Protein AF-A0A0F9B9V4-F1 (afdb_monomer)

Organism: NCBI:txid412755

Foldseek 3Di:
DQLQQLVPDQLLVLQQPWDFDPAFDKDKDWFLKAWAAALVPRFIKIGIKIKIFGAPRIDGDPVSLSVSLHSLRSNHDDPQVSQASSQVSNCVNGVTLKMKMKTKIDTCCCCVDDVNDPPDIDIYMDIDHCRVDDDFDWWDDPDATFGFAPKDKDFQPDPDDDPVSRDDPPGIDIDPNDPDDPVLRVVVRVVVRVVCVVVVAFGIKTWDWDQDPVRDIDTDDMGNDFDLDCPTHHQVSCVSVVHHSVNSVVSSVVSVVVDPDDPDDD

InterPro domains:
  IPR001474 GTP cyclohydrolase I [NF006826] (2-138)
  IPR001474 GTP cyclohydrolase I [PTHR11109] (2-136)
  IPR001474 GTP cyclohydrolase I [TIGR00063] (2-136)
  IPR011095 D-alanine--D-alanine ligase, C-terminal [PF07478] (142-253)
  IPR011761 ATP-grasp fold [PS50975] (67-254)
  IPR018234 GTP cyclohydrolase I, conserved site [PS00859] (25-41)
  IPR018234 GTP cyclohydrolase I, conserved site [PS00860] (73-83)
  IPR020602 GTP cyclohydrolase I domain [PF01227] (2-138)
  IPR043133 GTP cyclohydrolase I, C-terminal/NADPH-dependent 7-cyano-7-deazaguanine reductase [G3DSA:3.30.1130.10] (17-139)

Structure (mmCIF, N/CA/C/O backbone):
data_AF-A0A0F9B9V4-F1
#
_entry.id   AF-A0A0F9B9V4-F1
#
loop_
_atom_site.group_PDB
_atom_site.id
_atom_site.type_symbol
_atom_site.label_atom_id
_atom_site.label_alt_id
_atom_site.label_comp_id
_atom_site.label_asym_id
_atom_site.label_entity_id
_atom_site.label_seq_id
_atom_site.pdbx_PDB_ins_code
_atom_site.Cartn_x
_atom_site.Cartn_y
_atom_site.Cartn_z
_atom_site.occupancy
_atom_site.B_iso_or_equiv
_atom_site.auth_seq_id
_atom_site.auth_comp_id
_atom_site.auth_asym_id
_atom_site.auth_atom_id
_atom_site.pdbx_PDB_model_num
ATOM 1 N N . GLY A 1 1 ? 30.272 0.591 7.762 1.00 65.25 1 GLY A N 1
ATOM 2 C CA . GLY A 1 1 ? 30.055 1.533 6.646 1.00 65.25 1 GLY A CA 1
ATOM 3 C C . GLY A 1 1 ? 28.615 2.001 6.654 1.00 65.25 1 GLY A C 1
ATOM 4 O O . GLY A 1 1 ? 27.755 1.234 7.067 1.00 65.25 1 GLY A O 1
ATOM 5 N N . GLU A 1 2 ? 28.359 3.238 6.232 1.00 86.50 2 GLU A N 1
ATOM 6 C CA . GLU A 1 2 ? 27.035 3.881 6.306 1.00 86.50 2 GLU A CA 1
ATOM 7 C C . GLU A 1 2 ? 25.945 3.151 5.497 1.00 86.50 2 GLU A C 1
ATOM 9 O O . GLU A 1 2 ? 24.832 2.977 5.987 1.00 86.50 2 GLU A O 1
ATOM 14 N N . LEU A 1 3 ? 26.288 2.652 4.303 1.00 87.69 3 LEU A N 1
ATOM 15 C CA . LEU A 1 3 ? 25.356 2.004 3.365 1.00 87.69 3 LEU A CA 1
ATOM 16 C C . LEU A 1 3 ? 24.721 0.711 3.903 1.00 87.69 3 LEU A C 1
ATOM 18 O O . LEU A 1 3 ? 23.601 0.374 3.534 1.00 87.69 3 LEU A O 1
ATOM 22 N N . PHE A 1 4 ? 25.424 0.002 4.791 1.00 94.88 4 PHE A N 1
ATOM 23 C CA . PHE A 1 4 ? 24.972 -1.260 5.387 1.00 94.88 4 PHE A CA 1
ATOM 24 C C . PHE A 1 4 ? 24.745 -1.158 6.898 1.00 94.88 4 PHE A C 1
ATOM 26 O O . PHE A 1 4 ? 24.746 -2.166 7.607 1.00 94.88 4 PHE A O 1
ATOM 33 N N . SER A 1 5 ? 24.546 0.060 7.419 1.00 94.12 5 SER A N 1
ATOM 34 C CA . SER A 1 5 ? 24.314 0.271 8.853 1.00 94.12 5 SER A CA 1
ATOM 35 C C . SER A 1 5 ? 23.031 -0.398 9.365 1.00 94.12 5 SER A C 1
ATOM 37 O O . SER A 1 5 ? 22.815 -0.460 10.571 1.00 94.12 5 SER A O 1
ATOM 39 N N . GLY A 1 6 ? 22.164 -0.860 8.462 1.00 94.31 6 GLY A N 1
ATOM 40 C CA . GLY A 1 6 ? 20.925 -1.560 8.768 1.00 94.31 6 GLY A CA 1
ATOM 41 C C . GLY A 1 6 ? 21.074 -3.049 9.085 1.00 94.31 6 GLY A C 1
ATOM 42 O O . GLY A 1 6 ? 20.148 -3.624 9.653 1.00 94.31 6 GLY A O 1
ATOM 43 N N . LEU A 1 7 ? 22.205 -3.686 8.742 1.00 94.06 7 LEU A N 1
ATOM 44 C CA . LEU A 1 7 ? 22.394 -5.141 8.893 1.00 94.06 7 LEU A CA 1
ATOM 45 C C . LEU A 1 7 ? 22.299 -5.626 10.347 1.00 94.06 7 LEU A C 1
ATOM 47 O O . LEU A 1 7 ? 21.828 -6.729 10.588 1.00 94.06 7 LEU A O 1
ATOM 51 N N . GLN A 1 8 ? 22.743 -4.803 11.297 1.00 92.38 8 GLN A N 1
ATOM 52 C CA . GLN A 1 8 ? 22.837 -5.142 12.725 1.00 92.38 8 GLN A CA 1
ATOM 53 C C . GLN A 1 8 ? 21.798 -4.399 13.575 1.00 92.38 8 GLN A C 1
ATOM 55 O O . GLN A 1 8 ? 21.977 -4.229 14.775 1.00 92.38 8 GLN A O 1
ATOM 60 N N . ARG A 1 9 ? 20.746 -3.867 12.946 1.00 95.25 9 ARG A N 1
ATOM 61 C CA . ARG A 1 9 ? 19.720 -3.071 13.625 1.00 95.25 9 ARG A CA 1
ATOM 62 C C . ARG A 1 9 ? 18.354 -3.677 13.384 1.00 95.25 9 ARG A C 1
ATOM 64 O O . ARG A 1 9 ? 17.999 -3.942 12.235 1.00 95.25 9 ARG A O 1
ATOM 71 N N . ASP A 1 10 ? 17.587 -3.846 14.451 1.00 95.50 10 ASP A N 1
ATOM 72 C CA . ASP A 1 10 ? 16.206 -4.297 14.369 1.00 95.50 10 ASP A CA 1
ATOM 73 C C . ASP A 1 10 ? 15.270 -3.078 14.220 1.00 95.50 10 ASP A C 1
ATOM 75 O O . ASP A 1 10 ? 15.273 -2.193 15.081 1.00 95.50 10 ASP A O 1
ATOM 79 N N . PRO A 1 11 ? 14.472 -2.968 13.138 1.00 95.62 11 PRO A N 1
ATOM 80 C CA . PRO A 1 11 ? 13.500 -1.881 13.000 1.00 95.62 11 PRO A CA 1
ATOM 81 C C . PRO A 1 11 ? 12.443 -1.875 14.119 1.00 95.62 11 PRO A C 1
ATOM 83 O O . PRO A 1 11 ? 11.878 -0.823 14.416 1.00 95.62 11 PRO A O 1
ATOM 86 N N . ARG A 1 12 ? 12.187 -3.010 14.777 1.00 94.62 12 ARG A N 1
ATOM 87 C CA . ARG A 1 12 ? 11.177 -3.123 15.840 1.00 94.62 12 ARG A CA 1
ATOM 88 C C . ARG A 1 12 ? 11.570 -2.358 17.101 1.00 94.62 12 ARG A C 1
ATOM 90 O O . ARG A 1 12 ? 10.714 -1.783 17.769 1.00 94.62 12 ARG A O 1
ATOM 97 N N . GLU A 1 13 ? 12.868 -2.240 17.380 1.00 93.31 13 GLU A N 1
ATOM 98 C CA . GLU A 1 13 ? 13.381 -1.464 18.518 1.00 93.31 13 GLU A CA 1
ATOM 99 C C . GLU A 1 13 ? 13.043 0.026 18.415 1.00 93.31 13 GLU A C 1
ATOM 101 O O . GLU A 1 13 ? 12.772 0.677 19.421 1.00 93.31 13 GLU A O 1
ATOM 106 N N . VAL A 1 14 ? 13.036 0.593 17.203 1.00 93.25 14 VAL A N 1
ATOM 107 C CA . VAL A 1 14 ? 12.675 2.009 17.029 1.00 93.25 14 VAL A CA 1
ATOM 108 C C . VAL A 1 14 ? 11.164 2.220 17.033 1.00 93.25 14 VAL A C 1
ATOM 110 O O . VAL A 1 14 ? 10.714 3.306 17.401 1.00 93.25 14 VAL A O 1
ATOM 113 N N . LEU A 1 15 ? 10.393 1.199 16.648 1.00 91.62 15 LEU A N 1
ATOM 114 C CA . LEU A 1 15 ? 8.930 1.223 16.609 1.00 91.62 15 LEU A CA 1
ATOM 115 C C . LEU A 1 15 ? 8.296 0.978 17.988 1.00 91.62 15 LEU A C 1
ATOM 117 O O . LEU A 1 15 ? 7.189 1.447 18.239 1.00 91.62 15 LEU A O 1
ATOM 121 N N . SER A 1 16 ? 9.000 0.312 18.906 1.00 84.00 16 SER A N 1
ATOM 122 C CA . SER A 1 16 ? 8.500 -0.013 20.249 1.00 84.00 16 SER A CA 1
ATOM 123 C C . SER A 1 16 ? 8.307 1.208 21.163 1.00 84.00 16 SER A C 1
ATOM 125 O O . SER A 1 16 ? 7.558 1.142 22.136 1.00 84.00 16 SER A O 1
ATOM 127 N N . THR A 1 17 ? 8.895 2.364 20.852 1.00 80.38 17 THR A N 1
ATOM 128 C CA . THR A 1 17 ? 8.752 3.591 21.661 1.00 80.38 17 THR A CA 1
ATOM 129 C C . THR A 1 17 ? 7.473 4.386 21.339 1.00 80.38 17 THR A C 1
ATOM 131 O O . THR A 1 17 ? 7.528 5.611 21.232 1.00 80.38 17 THR A O 1
ATOM 134 N N . GLY A 1 18 ? 6.357 3.704 21.070 1.00 68.69 18 GLY A N 1
ATOM 135 C CA . GLY A 1 18 ? 5.050 4.324 20.816 1.00 68.69 18 GLY A CA 1
ATOM 136 C C . GLY A 1 18 ? 4.360 4.821 22.092 1.00 68.69 18 GLY A C 1
ATOM 137 O O . GLY A 1 18 ? 4.744 4.434 23.195 1.00 68.69 18 GLY A O 1
ATOM 138 N N . PHE A 1 19 ? 3.326 5.646 21.935 1.00 75.94 19 PHE A N 1
ATOM 139 C CA . PHE A 1 19 ? 2.495 6.148 23.034 1.00 75.94 19 PHE A CA 1
ATOM 140 C C . PHE A 1 19 ? 1.086 5.557 22.919 1.00 75.94 19 PHE A C 1
ATOM 142 O O . PHE A 1 19 ? 0.600 5.312 21.811 1.00 75.94 19 PHE A O 1
ATOM 149 N N . GLN A 1 20 ? 0.453 5.288 24.063 1.00 70.31 20 GLN A N 1
ATOM 150 C CA . GLN A 1 20 ? -0.962 4.924 24.096 1.00 70.31 20 GLN A CA 1
ATOM 151 C C . GLN A 1 20 ? -1.787 6.178 23.856 1.00 70.31 20 GLN A C 1
ATOM 153 O O . GLN A 1 20 ? -1.630 7.167 24.566 1.00 70.31 20 GLN A O 1
ATOM 158 N N . GLU A 1 21 ? -2.642 6.127 22.848 1.00 67.00 21 GLU A N 1
ATOM 159 C CA . GLU A 1 21 ? -3.531 7.220 22.491 1.00 67.00 21 GLU A CA 1
ATOM 160 C C . GLU A 1 21 ? -4.806 6.610 21.914 1.00 67.00 21 GLU A C 1
ATOM 162 O O . GLU A 1 21 ? -4.756 5.610 21.197 1.00 67.00 21 GLU A O 1
ATOM 167 N N . SER A 1 22 ? -5.954 7.208 22.224 1.00 63.28 22 SER A N 1
ATOM 168 C CA . SER A 1 22 ? -7.279 6.681 21.856 1.00 63.28 22 SER A CA 1
ATOM 169 C C . SER A 1 22 ? -7.647 6.898 20.379 1.00 63.28 22 SER A C 1
ATOM 171 O O . SER A 1 22 ? -8.819 6.893 20.007 1.00 63.28 22 SER A O 1
ATOM 173 N N . HIS A 1 23 ? -6.650 7.091 19.516 1.00 65.75 23 HIS A N 1
ATOM 174 C CA . HIS A 1 23 ? -6.858 7.268 18.087 1.00 65.75 23 HIS A CA 1
ATOM 175 C C . HIS A 1 23 ? -7.111 5.916 17.424 1.00 65.75 23 HIS A C 1
ATOM 177 O O . HIS A 1 23 ? -6.358 4.968 17.638 1.00 65.75 23 HIS A O 1
ATOM 183 N N . ARG A 1 24 ? -8.162 5.850 16.606 1.00 63.34 24 ARG A N 1
ATOM 184 C CA . ARG A 1 24 ? -8.579 4.655 15.855 1.00 63.34 24 ARG A CA 1
ATOM 185 C C . ARG A 1 24 ? -8.726 4.921 14.354 1.00 63.34 24 ARG A C 1
ATOM 187 O O . ARG A 1 24 ? -9.249 4.087 13.625 1.00 63.34 24 ARG A O 1
ATOM 194 N N . GLU A 1 25 ? -8.297 6.092 13.888 1.00 62.28 25 GLU A N 1
ATOM 195 C CA . GLU A 1 25 ? -8.318 6.444 12.466 1.00 62.28 25 GLU A CA 1
ATOM 196 C C . GLU A 1 25 ? -6.968 6.151 11.805 1.00 62.28 25 GLU A C 1
ATOM 198 O O .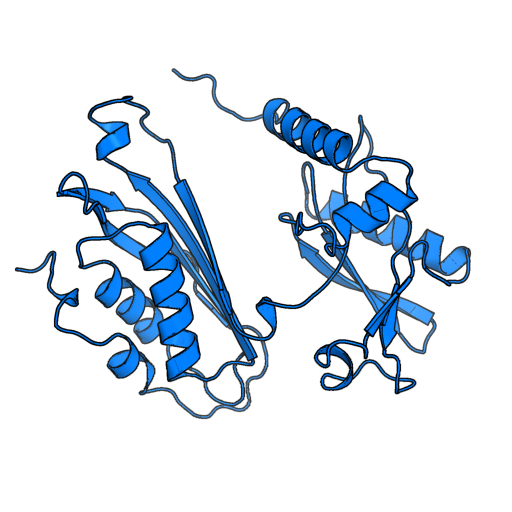 GLU A 1 25 ? -5.940 5.981 12.464 1.00 62.28 25 GLU A O 1
ATOM 203 N N . MET A 1 26 ? -6.972 6.075 10.474 1.00 71.31 26 MET A N 1
ATOM 204 C CA . MET A 1 26 ? -5.779 5.759 9.698 1.00 71.31 26 MET A CA 1
ATOM 205 C C . MET A 1 26 ? -4.709 6.851 9.824 1.00 71.31 26 MET A C 1
ATOM 207 O O . MET A 1 26 ? -4.953 8.025 9.554 1.00 71.31 26 MET A O 1
ATOM 211 N N . VAL A 1 27 ? -3.479 6.434 10.118 1.00 77.56 27 VAL A N 1
ATOM 212 C CA . VAL A 1 27 ? -2.293 7.293 10.121 1.00 77.56 27 VAL A CA 1
ATOM 213 C C . VAL A 1 27 ? -1.494 7.044 8.848 1.00 77.56 27 VAL A C 1
ATOM 215 O O . VAL A 1 27 ? -1.089 5.912 8.582 1.00 77.56 27 VAL A O 1
ATOM 218 N N . ILE A 1 28 ? -1.231 8.103 8.075 1.00 80.25 28 ILE A N 1
ATOM 219 C CA . ILE A 1 28 ? -0.495 8.025 6.805 1.00 80.25 28 ILE A CA 1
ATOM 220 C C . ILE A 1 28 ? 0.765 8.886 6.855 1.00 80.25 28 ILE A C 1
ATOM 222 O O . ILE A 1 28 ? 0.714 10.098 7.067 1.00 80.25 28 ILE A O 1
ATOM 226 N N . LEU A 1 29 ? 1.900 8.261 6.558 1.00 88.12 29 LEU A N 1
ATOM 227 C CA . LEU A 1 29 ? 3.152 8.920 6.219 1.00 88.12 29 LEU A CA 1
ATOM 228 C C . LEU A 1 29 ? 3.459 8.691 4.745 1.00 88.12 29 LEU A C 1
ATOM 230 O O . LEU A 1 29 ? 3.674 7.562 4.312 1.00 88.12 29 LEU A O 1
ATOM 234 N N . LYS A 1 30 ? 3.528 9.773 3.975 1.00 83.25 30 LYS A N 1
ATOM 235 C CA . LYS A 1 30 ? 3.840 9.733 2.545 1.00 83.25 30 LYS A CA 1
ATOM 236 C C . LYS A 1 30 ? 5.176 10.398 2.247 1.00 83.25 30 LYS A C 1
ATOM 238 O O . LYS A 1 30 ? 5.618 11.261 3.002 1.00 83.25 30 LYS A O 1
ATOM 243 N N . ASN A 1 31 ? 5.748 10.037 1.103 1.00 88.81 31 ASN A N 1
ATOM 244 C CA . ASN A 1 31 ? 6.931 10.665 0.527 1.00 88.81 31 ASN A CA 1
ATOM 245 C C . ASN A 1 31 ? 8.171 10.521 1.423 1.00 88.81 31 ASN A C 1
ATOM 247 O O . ASN A 1 31 ? 8.946 11.465 1.548 1.00 88.81 31 ASN A O 1
ATOM 251 N N . ILE A 1 32 ? 8.348 9.361 2.068 1.00 96.88 32 ILE A N 1
ATOM 252 C CA . ILE A 1 32 ? 9.554 9.046 2.843 1.00 96.88 32 ILE A CA 1
ATOM 253 C C . ILE A 1 32 ? 10.663 8.709 1.839 1.00 96.88 32 ILE A C 1
ATOM 255 O O . ILE A 1 32 ? 10.586 7.648 1.216 1.00 96.88 32 ILE A O 1
ATOM 259 N N . PRO A 1 33 ? 11.687 9.556 1.644 1.00 97.75 33 PRO A N 1
ATOM 260 C CA . PRO A 1 33 ? 12.765 9.234 0.720 1.00 97.75 33 PRO A CA 1
ATOM 261 C C . PRO A 1 33 ? 13.571 8.058 1.267 1.00 97.75 33 PRO A C 1
ATOM 263 O O . PRO A 1 33 ? 13.860 8.018 2.463 1.00 97.75 33 PRO A O 1
ATOM 266 N N . PHE A 1 34 ? 13.965 7.123 0.407 1.00 97.88 34 PHE A N 1
ATOM 267 C CA . PHE A 1 34 ? 14.832 6.016 0.799 1.00 97.88 34 PHE A CA 1
ATOM 268 C C . PHE A 1 34 ? 15.889 5.723 -0.268 1.00 97.88 34 PHE A C 1
ATOM 270 O O . PHE A 1 34 ? 15.703 5.984 -1.459 1.00 97.88 34 PHE A O 1
ATOM 277 N N . TYR A 1 35 ? 16.993 5.129 0.181 1.00 98.00 35 TYR A N 1
ATOM 278 C CA . TYR A 1 35 ? 18.110 4.707 -0.656 1.00 98.00 35 TYR A CA 1
ATOM 279 C C . TYR A 1 35 ? 18.533 3.303 -0.237 1.00 98.00 35 TYR A C 1
ATOM 281 O O . TYR A 1 35 ? 18.689 3.030 0.955 1.00 98.00 35 TYR A O 1
ATOM 289 N N . SER A 1 36 ? 18.719 2.414 -1.206 1.00 98.00 36 SER A N 1
ATOM 290 C CA . SER A 1 36 ? 19.114 1.029 -0.967 1.00 98.00 36 SER A CA 1
ATOM 291 C C . SER A 1 36 ? 20.040 0.518 -2.072 1.00 98.00 36 SER A C 1
ATOM 293 O O . SER A 1 36 ? 20.331 1.225 -3.037 1.00 98.00 36 SER A O 1
ATOM 295 N N . LEU A 1 37 ? 20.548 -0.703 -1.915 1.00 97.38 37 LEU A N 1
ATOM 296 C CA . LEU A 1 37 ? 21.444 -1.354 -2.866 1.00 97.38 37 LEU A CA 1
ATOM 297 C C . LEU A 1 37 ? 20.818 -2.657 -3.347 1.00 97.38 37 LEU A C 1
ATOM 299 O O . LEU A 1 37 ? 20.477 -3.523 -2.542 1.00 97.38 37 LEU A O 1
ATOM 303 N N . CYS A 1 38 ? 20.701 -2.807 -4.664 1.00 92.50 38 CYS A N 1
ATOM 304 C CA . CYS A 1 38 ? 20.206 -4.030 -5.278 1.00 92.50 38 CYS A CA 1
ATOM 305 C C . CYS A 1 38 ? 21.188 -5.169 -4.992 1.00 92.50 38 CYS A C 1
ATOM 307 O O . CYS A 1 38 ? 22.357 -5.078 -5.366 1.00 92.50 38 CYS A O 1
ATOM 309 N N . GLU A 1 39 ? 20.727 -6.253 -4.371 1.00 92.75 39 GLU A N 1
ATOM 310 C CA . GLU A 1 39 ? 21.605 -7.368 -3.989 1.00 92.75 39 GLU A CA 1
ATOM 311 C C . GLU A 1 39 ? 22.230 -8.109 -5.182 1.00 92.75 39 GLU A C 1
ATOM 313 O O . GLU A 1 39 ? 23.315 -8.667 -5.057 1.00 92.75 39 GLU A O 1
ATOM 318 N N . HIS A 1 40 ? 21.602 -8.059 -6.360 1.00 89.31 40 HIS A N 1
ATOM 319 C CA . HIS A 1 40 ? 22.102 -8.732 -7.565 1.00 89.31 40 HIS A CA 1
ATOM 320 C C . HIS A 1 40 ? 23.311 -8.040 -8.201 1.00 89.31 40 HIS A C 1
ATOM 322 O O . HIS A 1 40 ? 24.185 -8.691 -8.767 1.00 89.31 40 HIS A O 1
ATOM 328 N N . HIS A 1 41 ? 23.341 -6.708 -8.156 1.00 89.56 41 HIS A N 1
ATOM 329 C CA . HIS A 1 41 ? 24.309 -5.910 -8.916 1.00 89.56 41 HIS A CA 1
ATOM 330 C C . HIS A 1 41 ? 25.112 -4.951 -8.041 1.00 89.56 41 HIS A C 1
ATOM 332 O O . HIS A 1 41 ? 26.008 -4.283 -8.553 1.00 89.56 41 HIS A O 1
ATOM 338 N N . PHE A 1 42 ? 24.760 -4.839 -6.757 1.00 94.31 42 PHE A N 1
ATOM 339 C CA . PHE A 1 42 ? 25.293 -3.854 -5.816 1.00 94.31 42 PHE A CA 1
ATOM 340 C C . PHE A 1 42 ? 25.250 -2.418 -6.355 1.00 94.31 42 PHE A C 1
ATOM 342 O O . PHE A 1 42 ? 26.093 -1.585 -6.029 1.00 94.31 42 PHE A O 1
ATOM 349 N N . LEU A 1 43 ? 24.238 -2.129 -7.176 1.00 95.50 43 LEU A N 1
ATOM 350 C CA . LEU A 1 43 ? 23.946 -0.791 -7.671 1.00 95.50 43 LEU A CA 1
ATOM 351 C C . LEU A 1 43 ? 22.772 -0.186 -6.896 1.00 95.50 43 LEU A C 1
ATOM 353 O O . LEU A 1 43 ? 21.857 -0.926 -6.516 1.00 95.50 43 LEU A O 1
ATOM 357 N N . PRO A 1 44 ? 22.778 1.137 -6.668 1.00 97.38 44 PRO A N 1
ATOM 358 C CA . PRO A 1 44 ? 21.697 1.801 -5.961 1.00 97.38 44 PRO A CA 1
ATOM 359 C C . PRO A 1 44 ? 20.330 1.638 -6.628 1.00 97.38 44 PRO A C 1
ATOM 361 O O . PRO A 1 44 ? 20.205 1.673 -7.854 1.00 97.38 44 PRO A O 1
ATOM 364 N N . PHE A 1 45 ? 19.303 1.532 -5.794 1.00 97.12 45 PHE A N 1
ATOM 365 C CA . PHE A 1 45 ? 17.935 1.885 -6.151 1.00 97.12 45 PHE A CA 1
ATOM 366 C C . PHE A 1 45 ? 17.372 2.801 -5.066 1.00 97.12 45 PHE A C 1
ATOM 368 O O . PHE A 1 45 ? 17.734 2.695 -3.891 1.00 97.12 45 PHE A O 1
ATOM 375 N N . HIS A 1 46 ? 16.551 3.757 -5.471 1.00 98.19 46 HIS A N 1
ATOM 376 C CA . HIS A 1 46 ? 16.143 4.865 -4.613 1.00 98.19 46 HIS A CA 1
ATOM 377 C C . HIS A 1 46 ? 14.810 5.439 -5.069 1.00 98.19 46 HIS A C 1
ATOM 379 O O . HIS A 1 46 ? 14.460 5.351 -6.247 1.00 98.19 46 HIS A O 1
ATOM 385 N N . GLY A 1 47 ? 14.074 6.019 -4.129 1.00 97.19 47 GLY A N 1
ATOM 386 C CA . GLY A 1 47 ? 12.763 6.583 -4.404 1.00 97.19 47 GLY A CA 1
ATOM 387 C C . GLY A 1 47 ? 12.015 6.929 -3.128 1.00 97.19 47 GLY A C 1
ATOM 388 O O . GLY A 1 47 ? 12.609 7.459 -2.187 1.00 97.19 47 GLY A O 1
ATOM 389 N N . GLN A 1 48 ? 10.713 6.656 -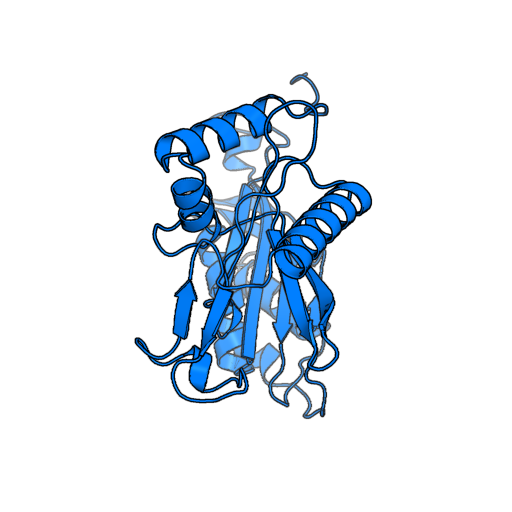3.102 1.00 97.19 48 GLN A N 1
ATOM 390 C CA . GLN A 1 48 ? 9.829 7.038 -2.005 1.00 97.19 48 GLN A CA 1
ATOM 391 C C . GLN A 1 48 ? 9.072 5.839 -1.440 1.00 97.19 48 GLN A C 1
ATOM 393 O O . GLN A 1 48 ? 8.632 4.952 -2.169 1.00 97.19 48 GLN A O 1
ATOM 398 N N . ALA A 1 49 ? 8.912 5.831 -0.120 1.00 94.56 49 ALA A N 1
ATOM 399 C CA . ALA A 1 49 ? 8.026 4.936 0.598 1.00 94.56 49 ALA A CA 1
ATOM 400 C C . ALA A 1 49 ? 6.829 5.713 1.161 1.00 94.56 49 ALA A C 1
ATOM 402 O O . ALA A 1 49 ? 6.942 6.854 1.622 1.00 94.56 49 ALA A O 1
ATOM 403 N N . HIS A 1 50 ? 5.681 5.052 1.161 1.00 88.81 50 HIS A N 1
ATOM 404 C CA . HIS A 1 50 ? 4.434 5.511 1.747 1.00 88.81 50 HIS A CA 1
ATOM 405 C C . HIS A 1 50 ? 3.946 4.418 2.689 1.00 88.81 50 HIS A C 1
ATOM 407 O O . HIS A 1 50 ? 3.893 3.248 2.315 1.00 88.81 50 HIS A O 1
ATOM 413 N N . VAL A 1 51 ? 3.621 4.794 3.918 1.00 88.69 51 VAL A N 1
ATOM 414 C CA . VAL A 1 51 ? 3.225 3.878 4.982 1.00 88.69 51 VAL A CA 1
ATOM 415 C C . VAL A 1 51 ? 1.912 4.369 5.570 1.00 88.69 51 VAL A C 1
ATOM 417 O O . VAL A 1 51 ? 1.836 5.494 6.059 1.00 88.69 51 VAL A O 1
ATOM 420 N N . GLY A 1 52 ? 0.893 3.519 5.539 1.00 83.50 52 GLY A N 1
ATOM 421 C CA . GLY A 1 52 ? -0.379 3.709 6.226 1.00 83.50 52 GLY A CA 1
ATOM 422 C C . GLY A 1 52 ? -0.603 2.601 7.248 1.00 83.50 52 GLY A C 1
ATOM 423 O O . GLY A 1 52 ? -0.268 1.447 6.983 1.00 83.50 52 GLY A O 1
ATOM 424 N N . TYR A 1 53 ? -1.162 2.923 8.411 1.00 81.38 53 TYR A N 1
ATOM 425 C CA . TYR A 1 53 ? -1.627 1.913 9.363 1.00 81.38 53 TYR A CA 1
ATOM 426 C C . TYR A 1 53 ? -2.847 2.404 10.142 1.00 81.38 53 TYR A C 1
ATOM 428 O O . TYR A 1 53 ? -3.037 3.609 10.304 1.00 81.38 53 TYR A O 1
ATOM 436 N N . VAL A 1 54 ? -3.671 1.468 10.611 1.00 79.06 54 VAL A N 1
ATOM 437 C CA . VAL A 1 54 ? -4.818 1.750 11.487 1.00 79.06 54 VAL A CA 1
ATOM 438 C C . VAL A 1 54 ? -4.461 1.271 12.899 1.00 79.06 54 VAL A C 1
ATOM 440 O O . VAL A 1 54 ? -4.260 0.072 13.084 1.00 79.06 54 VAL A O 1
ATOM 443 N N . PRO A 1 55 ? -4.282 2.177 13.871 1.00 77.69 55 PRO A N 1
ATOM 444 C CA . PRO A 1 55 ? -3.861 1.833 15.224 1.00 77.69 55 PRO A C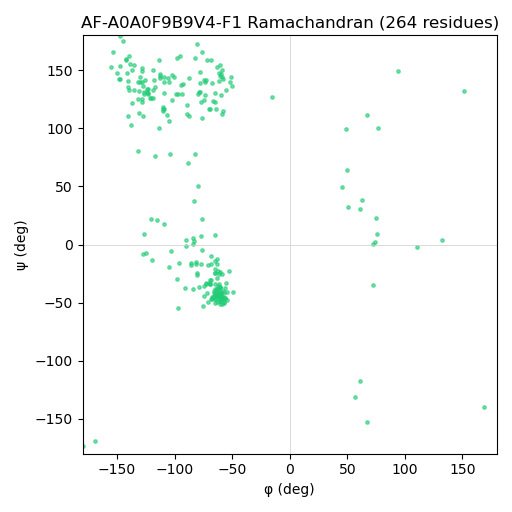A 1
ATOM 445 C C . PRO A 1 55 ? -4.983 1.163 16.029 1.00 77.69 55 PRO A C 1
ATOM 447 O O . PRO A 1 55 ? -6.114 1.639 16.026 1.00 77.69 55 PRO A O 1
ATOM 450 N N . ASP A 1 56 ? -4.631 0.139 16.810 1.00 78.50 56 ASP A N 1
ATOM 451 C CA . ASP A 1 56 ? -5.474 -0.409 17.881 1.00 78.50 56 ASP A CA 1
ATOM 452 C C . ASP A 1 56 ? -4.940 0.068 19.242 1.00 78.50 56 ASP A C 1
ATOM 454 O O . ASP A 1 56 ? -4.157 -0.594 19.923 1.00 78.50 56 ASP A O 1
ATOM 458 N N . GLY A 1 57 ? -5.235 1.326 19.584 1.00 73.25 57 GLY A N 1
ATOM 459 C CA . GLY A 1 57 ? -4.849 1.926 20.870 1.00 73.25 57 GLY A CA 1
ATOM 460 C C . GLY A 1 57 ? -3.355 2.248 21.046 1.00 73.25 57 GLY A C 1
ATOM 461 O O . GLY A 1 57 ? -2.962 2.775 22.092 1.00 73.25 57 GLY A O 1
ATOM 462 N N . ARG A 1 58 ? -2.508 1.981 20.039 1.00 81.50 58 ARG A N 1
ATOM 463 C CA . ARG A 1 58 ? -1.080 2.339 20.040 1.00 81.50 58 ARG A CA 1
ATOM 464 C C . ARG A 1 58 ? -0.673 3.094 18.780 1.00 81.50 58 ARG A C 1
ATOM 466 O O . ARG A 1 58 ? -0.796 2.588 17.668 1.00 81.50 58 ARG A O 1
ATOM 473 N N . ILE A 1 59 ? -0.080 4.271 18.974 1.00 85.62 59 ILE A N 1
ATOM 474 C CA . ILE A 1 59 ? 0.471 5.106 17.902 1.00 85.62 59 ILE A CA 1
ATOM 475 C C . ILE A 1 59 ? 1.988 5.165 18.038 1.00 85.62 59 ILE A C 1
ATOM 477 O O . ILE A 1 59 ? 2.546 5.193 19.139 1.00 85.62 59 ILE A O 1
ATOM 481 N N . VAL A 1 60 ? 2.677 5.242 16.904 1.00 90.00 60 VAL A N 1
ATOM 482 C CA . VAL A 1 60 ? 4.104 5.547 16.855 1.00 90.00 60 VAL A CA 1
ATOM 483 C C . VAL A 1 60 ? 4.348 6.908 16.202 1.00 90.00 60 VAL A C 1
ATOM 485 O O . VAL A 1 60 ? 3.680 7.292 15.242 1.00 90.00 60 VAL A O 1
ATOM 488 N N . GLY A 1 61 ? 5.339 7.647 16.707 1.00 89.38 61 GLY A N 1
ATOM 489 C CA . GLY A 1 61 ? 5.741 8.917 16.111 1.00 89.38 61 GLY A CA 1
ATOM 490 C C . GLY A 1 61 ? 6.243 8.750 14.671 1.00 89.38 61 GLY A C 1
ATOM 491 O O . GLY A 1 61 ? 6.999 7.825 14.367 1.00 89.38 61 GLY A O 1
ATOM 492 N N . ALA A 1 62 ? 5.892 9.701 13.801 1.00 89.50 62 ALA A N 1
ATOM 493 C CA . ALA A 1 62 ? 6.250 9.707 12.380 1.00 89.50 62 ALA A CA 1
ATOM 494 C C . ALA A 1 62 ? 7.753 9.452 12.122 1.00 89.50 62 ALA A C 1
ATOM 496 O O . ALA A 1 62 ? 8.146 8.666 11.258 1.00 89.50 62 ALA A O 1
ATOM 497 N N . SER A 1 63 ? 8.618 10.046 12.948 1.00 93.56 63 SER A N 1
ATOM 498 C CA . SER A 1 63 ? 10.076 9.905 12.839 1.00 93.56 63 SER A CA 1
ATOM 499 C C . SER A 1 63 ? 10.612 8.504 13.171 1.00 93.56 63 SER A C 1
ATOM 501 O O . SER A 1 63 ? 11.805 8.247 12.987 1.00 93.56 63 SER A O 1
ATOM 503 N N . LYS A 1 64 ? 9.791 7.599 13.711 1.00 95.56 64 LYS A N 1
ATOM 504 C CA . LYS A 1 64 ? 10.165 6.203 13.980 1.00 95.56 64 LYS A CA 1
ATOM 505 C C . LYS A 1 64 ? 9.846 5.298 12.798 1.00 95.56 64 LYS A C 1
ATOM 507 O O . LYS A 1 64 ? 10.677 4.462 12.467 1.00 95.56 64 LYS A O 1
ATOM 512 N N . ILE A 1 65 ? 8.728 5.536 12.113 1.00 95.44 65 ILE A N 1
ATOM 513 C CA . ILE A 1 65 ? 8.376 4.843 10.865 1.00 95.44 65 ILE A CA 1
ATOM 514 C C . ILE A 1 65 ? 9.438 5.115 9.800 1.00 95.44 65 ILE A C 1
ATOM 516 O O . ILE A 1 65 ? 10.016 4.174 9.266 1.00 95.44 65 ILE A O 1
ATOM 520 N N . ALA A 1 66 ? 9.781 6.388 9.564 1.00 96.81 66 ALA A N 1
ATOM 521 C CA . ALA A 1 66 ? 10.839 6.749 8.614 1.00 96.81 66 ALA A CA 1
ATOM 522 C C . ALA A 1 66 ? 12.178 6.062 8.949 1.00 96.81 66 ALA A C 1
ATOM 524 O O . ALA A 1 66 ? 12.887 5.571 8.078 1.00 96.81 66 ALA A O 1
ATOM 525 N N . ARG A 1 67 ? 12.488 5.934 10.241 1.00 96.94 67 ARG A N 1
ATOM 526 C CA . ARG A 1 67 ? 13.717 5.289 10.716 1.00 96.94 67 ARG A CA 1
ATOM 527 C C . ARG A 1 67 ? 13.703 3.774 10.549 1.00 96.94 67 ARG A C 1
ATOM 529 O O . ARG A 1 67 ? 14.757 3.194 10.314 1.00 96.94 67 ARG A O 1
ATOM 536 N N . ALA A 1 68 ? 12.540 3.137 10.673 1.00 97.50 68 ALA A N 1
ATOM 537 C CA . ALA A 1 68 ? 12.374 1.720 10.369 1.00 97.50 68 ALA A CA 1
ATOM 538 C C . ALA A 1 68 ? 12.594 1.449 8.871 1.00 97.50 68 ALA A C 1
ATOM 540 O O . ALA A 1 68 ? 13.306 0.504 8.530 1.00 97.50 68 ALA A O 1
ATOM 541 N N . VAL A 1 69 ? 12.074 2.323 7.995 1.00 98.12 69 VAL A N 1
ATOM 542 C CA . VAL A 1 69 ? 12.351 2.287 6.547 1.00 98.12 69 VAL A CA 1
ATOM 543 C C . VAL A 1 69 ? 13.856 2.390 6.288 1.00 98.12 69 VAL A C 1
ATOM 545 O O . VAL A 1 69 ? 14.409 1.517 5.625 1.00 98.12 69 VAL A O 1
ATOM 548 N N . ASP A 1 70 ? 14.547 3.370 6.880 1.00 97.62 70 ASP A N 1
ATOM 549 C CA . ASP A 1 70 ? 16.001 3.534 6.723 1.00 97.62 70 ASP A CA 1
ATOM 550 C C . ASP A 1 70 ? 16.807 2.322 7.214 1.00 97.62 70 ASP A C 1
ATOM 552 O O . ASP A 1 70 ? 17.768 1.902 6.566 1.00 97.62 70 ASP A O 1
ATOM 556 N N . ILE A 1 71 ? 16.438 1.743 8.363 1.00 97.94 71 ILE A N 1
ATOM 557 C CA . ILE A 1 71 ? 17.111 0.554 8.909 1.00 97.94 71 ILE A CA 1
ATOM 558 C C . ILE A 1 71 ? 17.027 -0.614 7.923 1.00 97.94 71 ILE A C 1
ATOM 560 O O . ILE A 1 71 ? 18.010 -1.330 7.735 1.00 97.94 71 ILE A O 1
ATOM 564 N N . LEU A 1 72 ? 15.876 -0.812 7.285 1.00 98.31 72 LEU A N 1
ATOM 565 C CA . LEU A 1 72 ? 15.684 -1.903 6.335 1.00 98.31 72 LEU A CA 1
ATOM 566 C C . LEU A 1 72 ? 16.290 -1.595 4.959 1.00 98.31 72 LEU A C 1
ATOM 568 O O . LEU A 1 72 ? 16.859 -2.494 4.338 1.00 98.31 72 LEU A O 1
ATOM 572 N N . ALA A 1 73 ? 16.224 -0.343 4.501 1.00 98.00 73 ALA A N 1
ATOM 573 C CA . ALA A 1 73 ? 16.765 0.088 3.213 1.00 98.00 73 ALA A CA 1
ATOM 574 C C . ALA A 1 73 ? 18.304 0.063 3.181 1.00 98.00 73 ALA A C 1
ATOM 576 O O . ALA A 1 73 ? 18.894 -0.243 2.145 1.00 98.00 73 ALA A O 1
ATOM 577 N N . ARG A 1 74 ? 18.973 0.288 4.320 1.00 97.62 74 ARG A N 1
ATOM 578 C CA . ARG A 1 74 ? 20.444 0.228 4.461 1.00 97.62 74 ARG A CA 1
ATOM 579 C C . ARG A 1 74 ? 20.975 -1.205 4.599 1.00 97.62 74 ARG A C 1
ATOM 581 O O . ARG A 1 74 ? 21.721 -1.529 5.531 1.00 97.62 74 ARG A O 1
ATOM 588 N N . ARG A 1 75 ? 20.549 -2.073 3.682 1.00 97.00 75 ARG A N 1
ATOM 589 C CA . ARG A 1 75 ? 20.934 -3.482 3.511 1.00 97.00 75 ARG A CA 1
ATOM 590 C C . ARG A 1 75 ? 21.013 -3.779 2.001 1.00 97.00 75 ARG A C 1
ATOM 592 O O . ARG A 1 75 ? 20.405 -3.043 1.224 1.00 97.00 75 ARG A O 1
ATOM 599 N N . PRO A 1 76 ? 21.715 -4.835 1.558 1.00 96.75 76 PRO A N 1
ATOM 600 C CA . PRO A 1 76 ? 21.461 -5.416 0.240 1.00 96.75 76 PRO A CA 1
ATOM 601 C C . PRO A 1 76 ? 20.007 -5.901 0.178 1.00 96.75 76 PRO A C 1
ATOM 603 O O . PRO A 1 76 ? 19.555 -6.580 1.103 1.00 96.75 76 PRO A O 1
ATOM 606 N N . GLN A 1 77 ? 19.267 -5.501 -0.853 1.00 97.44 77 GLN A N 1
ATOM 607 C CA . GLN A 1 77 ? 17.823 -5.716 -0.920 1.00 97.44 77 GLN A CA 1
ATOM 608 C C . GLN A 1 77 ? 17.320 -6.053 -2.325 1.00 97.44 77 GLN A C 1
ATOM 610 O O . GLN A 1 77 ? 17.922 -5.694 -3.342 1.00 97.44 77 GLN A O 1
ATOM 615 N N . MET A 1 78 ? 16.138 -6.672 -2.340 1.00 96.50 78 MET A N 1
ATOM 616 C CA . MET A 1 78 ? 15.158 -6.570 -3.425 1.00 96.50 78 MET A CA 1
ATOM 617 C C . MET A 1 78 ? 14.010 -5.671 -2.955 1.00 96.50 78 MET A C 1
ATOM 619 O O . MET A 1 78 ? 13.637 -5.724 -1.778 1.00 96.50 78 MET A O 1
ATOM 623 N N . GLN A 1 79 ? 13.439 -4.852 -3.839 1.00 93.62 79 GLN A N 1
ATOM 624 C CA . GLN A 1 79 ? 12.424 -3.868 -3.444 1.00 93.62 79 GLN A CA 1
ATOM 625 C C . GLN A 1 79 ? 11.157 -4.540 -2.889 1.00 93.62 79 GLN A C 1
ATOM 627 O O . GLN A 1 79 ? 10.593 -4.086 -1.893 1.00 93.62 79 GLN A O 1
ATOM 632 N N . GLU A 1 80 ? 10.752 -5.665 -3.470 1.00 89.00 80 GLU A N 1
ATOM 633 C CA . GLU A 1 80 ? 9.625 -6.493 -3.039 1.00 89.00 80 GLU A CA 1
ATOM 634 C C . GLU A 1 80 ? 9.817 -6.960 -1.592 1.00 89.00 80 GLU A C 1
ATOM 636 O O . GLU A 1 80 ? 8.915 -6.845 -0.758 1.00 89.00 80 GLU A O 1
ATOM 641 N N . ARG A 1 81 ? 11.033 -7.426 -1.274 1.00 96.44 81 ARG A N 1
ATOM 642 C CA . ARG A 1 81 ? 11.400 -7.888 0.068 1.00 96.44 81 ARG A CA 1
ATOM 643 C C . ARG A 1 81 ? 11.421 -6.732 1.059 1.00 96.44 81 ARG A C 1
ATOM 645 O O . ARG A 1 81 ? 10.844 -6.860 2.135 1.00 96.44 81 ARG A O 1
ATOM 652 N N . LEU A 1 82 ? 12.041 -5.611 0.692 1.00 98.00 82 LEU A N 1
ATOM 653 C CA . LEU A 1 82 ? 12.086 -4.405 1.517 1.00 98.00 82 LEU A CA 1
ATOM 654 C C . LEU A 1 82 ? 10.671 -3.924 1.877 1.00 98.00 82 LEU A C 1
ATOM 656 O O . LEU A 1 82 ? 10.382 -3.679 3.046 1.00 98.00 82 LEU A O 1
ATOM 660 N N . THR A 1 83 ? 9.773 -3.881 0.891 1.00 88.38 83 THR A N 1
ATOM 661 C CA . THR A 1 83 ? 8.368 -3.485 1.081 1.00 88.38 83 THR A CA 1
ATOM 662 C C . THR A 1 83 ? 7.664 -4.402 2.084 1.00 88.38 83 THR A C 1
ATOM 664 O O . THR A 1 83 ? 7.015 -3.927 3.017 1.00 88.38 83 THR A O 1
ATOM 667 N N . GLY A 1 84 ? 7.833 -5.722 1.930 1.00 90.12 84 GLY A N 1
ATOM 668 C CA . GLY A 1 84 ? 7.293 -6.718 2.857 1.00 90.12 84 GLY A CA 1
ATOM 669 C C . GLY A 1 84 ? 7.827 -6.557 4.279 1.00 90.12 84 GLY A C 1
ATOM 670 O O . GLY A 1 84 ? 7.037 -6.470 5.215 1.00 90.12 84 GLY A O 1
ATOM 671 N N . GLN A 1 85 ? 9.147 -6.426 4.426 1.00 98.06 85 GLN A N 1
ATOM 672 C CA . GLN A 1 85 ? 9.814 -6.286 5.722 1.00 98.06 85 GLN A CA 1
ATOM 673 C C . GLN A 1 85 ? 9.355 -5.051 6.501 1.00 98.06 85 GLN A C 1
ATOM 675 O O . GLN A 1 85 ? 9.239 -5.116 7.722 1.00 98.06 85 GLN A O 1
ATOM 680 N N . ILE A 1 86 ? 9.089 -3.930 5.822 1.00 97.75 86 ILE A N 1
ATOM 681 C CA . ILE A 1 86 ? 8.565 -2.726 6.482 1.00 97.75 86 ILE A CA 1
ATOM 682 C C . ILE A 1 86 ? 7.169 -3.010 7.045 1.00 97.75 86 ILE A C 1
ATOM 684 O O . ILE A 1 86 ? 6.905 -2.706 8.209 1.00 97.75 86 ILE A O 1
ATOM 688 N N . ALA A 1 87 ? 6.288 -3.623 6.247 1.00 90.12 87 ALA A N 1
ATOM 689 C CA . ALA A 1 87 ? 4.936 -3.958 6.687 1.00 90.12 87 ALA A CA 1
ATOM 690 C C . ALA A 1 87 ? 4.948 -4.951 7.863 1.00 90.12 87 ALA A C 1
ATOM 692 O O . ALA A 1 87 ? 4.208 -4.766 8.831 1.00 90.12 87 ALA A O 1
ATOM 693 N N . ASP A 1 88 ? 5.812 -5.967 7.802 1.00 95.06 88 ASP A N 1
ATOM 694 C CA . ASP A 1 88 ? 5.988 -6.965 8.863 1.00 95.06 88 ASP A CA 1
ATOM 695 C C . ASP A 1 88 ? 6.514 -6.322 10.153 1.00 95.06 88 ASP A C 1
ATOM 697 O O . ASP A 1 88 ? 5.916 -6.498 11.212 1.00 95.06 88 ASP A O 1
ATOM 701 N N . ALA A 1 89 ? 7.547 -5.476 10.071 1.00 96.50 89 ALA A N 1
ATOM 702 C CA . ALA A 1 89 ? 8.108 -4.798 11.240 1.00 96.50 89 ALA A CA 1
ATOM 703 C C . ALA A 1 89 ? 7.077 -3.915 11.965 1.00 96.50 89 ALA A C 1
ATOM 705 O O . ALA A 1 89 ? 7.037 -3.895 13.197 1.00 96.50 89 ALA A O 1
ATOM 706 N N . ILE A 1 90 ? 6.234 -3.195 11.218 1.00 92.25 90 ILE A N 1
ATOM 707 C CA . ILE A 1 90 ? 5.156 -2.374 11.791 1.00 92.25 90 ILE A CA 1
ATOM 708 C C . ILE A 1 90 ? 4.091 -3.264 12.433 1.00 92.25 90 ILE A C 1
ATOM 710 O O . ILE A 1 90 ? 3.681 -2.998 13.563 1.00 92.25 90 ILE A O 1
ATOM 714 N N . THR A 1 91 ? 3.685 -4.330 11.740 1.00 89.00 91 THR A N 1
ATOM 715 C CA . THR A 1 91 ? 2.677 -5.277 12.231 1.00 89.00 91 THR A CA 1
ATOM 716 C C . THR A 1 91 ? 3.115 -5.907 13.550 1.00 89.00 91 THR A C 1
ATOM 718 O O . THR A 1 91 ? 2.388 -5.842 14.535 1.00 89.00 91 THR A O 1
ATOM 721 N N . GLU A 1 92 ? 4.336 -6.438 13.598 1.00 92.62 92 GLU A N 1
ATOM 722 C CA . GLU A 1 92 ? 4.896 -7.088 14.785 1.00 92.62 92 GLU A CA 1
ATOM 723 C C . GLU A 1 92 ? 5.096 -6.117 15.957 1.00 92.62 92 GLU A C 1
ATOM 725 O O . GLU A 1 92 ? 4.938 -6.501 17.113 1.00 92.62 9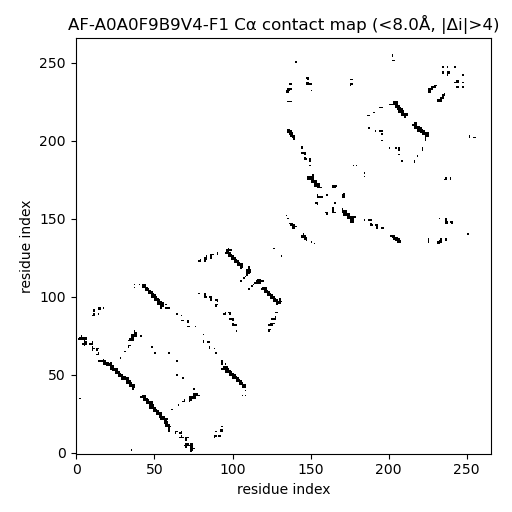2 GLU A O 1
ATOM 730 N N . SER A 1 93 ? 5.440 -4.853 15.686 1.00 92.06 93 SER A N 1
ATOM 731 C CA . SER A 1 93 ? 5.754 -3.886 16.749 1.00 92.06 93 SER A CA 1
ATOM 732 C C . SER A 1 93 ? 4.522 -3.215 17.340 1.00 92.06 93 SER A C 1
ATOM 734 O O . SER A 1 93 ? 4.498 -2.911 18.535 1.00 92.06 93 SER A O 1
ATOM 736 N N . LEU A 1 94 ? 3.534 -2.906 16.498 1.00 87.56 94 LEU A N 1
ATOM 737 C CA . LEU A 1 94 ? 2.383 -2.092 16.886 1.00 87.56 94 LEU A CA 1
ATOM 738 C C . LEU A 1 94 ? 1.112 -2.917 17.077 1.00 87.56 94 LEU A C 1
ATOM 740 O O . LEU A 1 94 ? 0.216 -2.426 17.749 1.00 87.56 94 LEU A O 1
ATOM 744 N N . SER A 1 95 ? 1.049 -4.138 16.528 1.00 86.38 95 SER A N 1
ATOM 745 C CA . SER A 1 95 ? -0.190 -4.927 16.423 1.00 86.38 95 SER A CA 1
ATOM 746 C C . SER A 1 95 ? -1.382 -4.089 15.926 1.00 86.38 95 SER A C 1
ATOM 748 O O . SER A 1 95 ? -2.426 -4.078 16.567 1.00 86.38 95 SER A O 1
ATOM 750 N N . PRO A 1 96 ? -1.225 -3.326 14.826 1.00 81.62 96 PRO A N 1
ATOM 751 C CA . PRO A 1 96 ? -2.290 -2.473 14.321 1.00 81.62 96 PRO A CA 1
ATOM 752 C C . PRO A 1 96 ? -3.397 -3.322 13.690 1.00 81.62 96 PRO A C 1
ATOM 754 O O . PRO A 1 96 ? -3.128 -4.416 13.182 1.00 81.62 96 PRO A O 1
ATOM 757 N N . ASP A 1 97 ? -4.600 -2.758 13.590 1.00 75.69 97 ASP A N 1
ATOM 758 C CA . ASP A 1 97 ? -5.699 -3.357 12.829 1.00 75.69 97 ASP A CA 1
ATOM 759 C C . ASP A 1 97 ? -5.271 -3.633 11.390 1.00 75.69 97 ASP A C 1
ATOM 761 O O . ASP A 1 97 ? -5.628 -4.657 10.821 1.00 75.69 97 ASP A O 1
ATOM 765 N N . GLY A 1 98 ? -4.405 -2.799 10.814 1.00 75.50 98 GLY A N 1
ATOM 766 C CA . GLY A 1 98 ? -3.510 -3.282 9.774 1.00 75.50 98 GLY A CA 1
ATOM 767 C C . GLY A 1 98 ? -2.570 -2.230 9.206 1.00 75.50 98 GLY A C 1
ATOM 768 O O . GLY A 1 98 ? -2.479 -1.114 9.714 1.00 75.50 98 GLY A O 1
ATOM 769 N N . VAL A 1 99 ? -1.842 -2.622 8.159 1.00 81.25 99 VAL A N 1
ATOM 770 C CA . VAL A 1 99 ? -0.741 -1.850 7.568 1.00 81.25 99 VAL A CA 1
ATOM 771 C C . VAL A 1 99 ? -0.775 -1.957 6.049 1.00 81.25 99 VAL A C 1
ATOM 773 O O . VAL A 1 99 ? -0.964 -3.049 5.509 1.00 81.25 99 VAL A O 1
ATOM 776 N N . ALA A 1 100 ? -0.490 -0.848 5.371 1.00 78.69 100 ALA A N 1
ATOM 777 C CA . ALA A 1 100 ? -0.181 -0.783 3.952 1.00 78.69 100 ALA A CA 1
ATOM 778 C C . ALA A 1 100 ? 1.148 -0.046 3.737 1.00 78.69 100 ALA A C 1
ATOM 780 O O . ALA A 1 100 ? 1.373 1.040 4.271 1.00 78.69 100 ALA A O 1
ATOM 781 N N . VAL A 1 101 ? 2.029 -0.634 2.934 1.00 82.69 101 VAL A N 1
ATOM 782 C CA . VAL A 1 101 ? 3.286 -0.023 2.495 1.00 82.69 101 VAL A CA 1
ATOM 783 C C . VAL A 1 101 ? 3.295 -0.015 0.978 1.00 82.69 101 VAL A C 1
ATOM 785 O O . VAL A 1 101 ? 3.061 -1.054 0.365 1.00 82.69 101 VAL A O 1
ATOM 788 N N . VAL A 1 102 ? 3.581 1.135 0.379 1.00 82.19 102 VAL A N 1
ATOM 789 C CA . VAL A 1 102 ? 3.811 1.288 -1.061 1.00 82.19 102 VAL A CA 1
ATOM 790 C C . VAL A 1 102 ? 5.180 1.913 -1.251 1.00 82.19 102 VAL A C 1
ATOM 792 O O . VAL A 1 102 ? 5.519 2.878 -0.568 1.00 82.19 102 VAL A O 1
ATOM 795 N N . MET A 1 103 ? 5.976 1.362 -2.158 1.00 93.56 103 MET A N 1
ATOM 796 C CA . MET A 1 103 ? 7.284 1.904 -2.507 1.00 93.56 103 MET A CA 1
ATOM 797 C C . MET A 1 103 ? 7.375 2.083 -4.011 1.00 93.56 103 MET A C 1
ATOM 799 O O . MET A 1 103 ? 6.992 1.190 -4.760 1.00 93.56 103 MET A O 1
ATOM 803 N N . GLU A 1 104 ? 7.913 3.217 -4.435 1.00 91.81 104 GLU A N 1
ATOM 804 C CA . GLU A 1 104 ? 8.233 3.524 -5.824 1.00 91.81 104 GLU A CA 1
ATOM 805 C C . GLU A 1 104 ? 9.720 3.861 -5.911 1.00 91.81 104 GLU A C 1
ATOM 807 O O . GLU A 1 104 ? 10.208 4.661 -5.110 1.00 91.81 104 GLU A O 1
ATOM 812 N N . ALA A 1 105 ? 10.454 3.249 -6.845 1.00 94.31 105 ALA A N 1
ATOM 813 C CA . ALA A 1 105 ? 11.892 3.475 -6.966 1.00 94.31 105 ALA A CA 1
ATOM 814 C C . ALA A 1 105 ? 12.423 3.335 -8.391 1.00 94.31 105 ALA A C 1
ATOM 816 O O . ALA A 1 105 ? 11.982 2.475 -9.151 1.00 94.31 105 ALA A O 1
ATOM 817 N N . GLU A 1 106 ? 13.453 4.116 -8.708 1.00 93.69 106 GLU A N 1
ATOM 818 C CA . GLU A 1 106 ? 14.292 3.910 -9.886 1.00 93.69 106 GLU A CA 1
ATOM 819 C C . GLU A 1 106 ? 15.508 3.046 -9.523 1.00 93.69 106 GLU A C 1
ATOM 821 O O . GLU A 1 106 ? 16.150 3.234 -8.479 1.00 93.69 106 GLU A O 1
ATOM 826 N N . HIS A 1 107 ? 15.841 2.106 -10.411 1.00 95.69 107 HIS A N 1
ATOM 827 C CA . HIS A 1 107 ? 16.915 1.131 -10.230 1.00 95.69 107 HIS A CA 1
ATOM 828 C C . HIS A 1 107 ? 18.076 1.414 -11.179 1.00 95.69 107 HIS A C 1
ATOM 830 O O . HIS A 1 107 ? 17.962 1.219 -12.391 1.00 95.69 107 HIS A O 1
ATOM 836 N N . LEU A 1 108 ? 19.249 1.772 -10.644 1.00 93.44 108 LEU A N 1
ATOM 837 C CA . LEU A 1 108 ? 20.395 2.117 -11.491 1.00 93.44 108 LEU A CA 1
ATOM 838 C C . LEU A 1 108 ? 20.900 0.937 -12.329 1.00 93.44 108 LEU A C 1
ATOM 840 O O . LEU A 1 108 ? 21.452 1.148 -13.407 1.00 93.44 108 LEU A O 1
ATOM 844 N N . CYS A 1 109 ? 20.660 -0.307 -11.902 1.00 86.50 109 CYS A N 1
ATOM 845 C CA . CYS A 1 109 ? 20.967 -1.489 -12.710 1.00 86.50 109 CYS A CA 1
ATOM 846 C C . CYS A 1 109 ? 20.188 -1.540 -14.038 1.00 86.50 109 CYS A C 1
ATOM 848 O O . CYS A 1 109 ? 20.689 -2.136 -14.991 1.00 86.50 109 CYS A O 1
ATOM 850 N N . MET A 1 110 ? 19.022 -0.891 -14.113 1.00 87.44 110 MET A N 1
ATOM 851 C CA . MET A 1 110 ? 18.205 -0.759 -15.322 1.00 87.44 110 MET A CA 1
ATOM 852 C C . MET A 1 110 ? 18.434 0.576 -16.035 1.00 87.44 110 MET A C 1
ATOM 854 O O . MET A 1 110 ? 18.329 0.631 -17.258 1.00 87.44 110 MET A O 1
ATOM 858 N N . THR A 1 111 ? 18.782 1.634 -15.298 1.00 81.56 111 THR A N 1
ATOM 859 C CA . THR A 1 111 ? 19.008 2.979 -15.848 1.00 81.56 111 THR A CA 1
ATOM 860 C C . THR A 1 111 ? 20.343 3.090 -16.582 1.00 81.56 111 THR A C 1
ATOM 862 O O . THR A 1 111 ? 20.383 3.499 -17.740 1.00 81.56 111 THR A O 1
ATOM 865 N N . MET A 1 112 ? 21.453 2.712 -15.938 1.00 88.12 112 MET A N 1
ATOM 866 C CA . MET A 1 112 ? 22.799 3.022 -16.449 1.00 88.12 112 MET A CA 1
ATOM 867 C C . MET A 1 112 ? 23.431 1.887 -17.265 1.00 88.12 112 MET A C 1
ATOM 869 O O . MET A 1 112 ? 24.429 2.087 -17.958 1.00 88.12 112 MET A O 1
ATOM 873 N N . ARG A 1 113 ? 22.892 0.668 -17.155 1.00 87.62 113 ARG A N 1
ATOM 874 C CA . ARG A 1 113 ? 23.426 -0.535 -17.806 1.00 87.62 113 ARG A CA 1
ATOM 875 C C . ARG A 1 113 ? 22.308 -1.505 -18.180 1.00 87.62 113 ARG A C 1
ATOM 877 O O . ARG A 1 113 ? 21.136 -1.243 -17.938 1.00 87.62 113 ARG A O 1
ATOM 884 N N . GLY A 1 114 ? 22.680 -2.625 -18.797 1.00 89.00 114 GLY A N 1
ATOM 885 C CA . GLY A 1 114 ? 21.716 -3.638 -19.223 1.00 89.00 114 GLY A CA 1
ATOM 886 C C . GLY A 1 114 ? 20.723 -3.060 -20.229 1.00 89.00 114 GLY A C 1
ATOM 887 O O . GLY A 1 114 ? 21.134 -2.609 -21.296 1.00 89.00 114 GLY A O 1
ATOM 888 N N . VAL A 1 115 ? 19.440 -3.051 -19.861 1.00 80.69 115 VAL A N 1
ATOM 889 C CA . VAL A 1 115 ? 18.320 -2.586 -20.698 1.00 80.69 115 VAL A CA 1
ATOM 890 C C . VAL A 1 115 ? 18.269 -1.067 -20.916 1.00 80.69 115 VAL A C 1
ATOM 892 O O . VAL A 1 115 ? 17.611 -0.636 -21.861 1.00 80.69 115 VAL A O 1
ATOM 895 N N . ARG A 1 116 ? 18.968 -0.269 -20.089 1.00 86.00 116 ARG A N 1
ATOM 896 C CA . ARG A 1 116 ? 19.130 1.196 -20.221 1.00 86.00 116 ARG A CA 1
ATOM 897 C C . ARG A 1 116 ? 17.805 1.949 -20.421 1.00 86.00 116 ARG A C 1
ATOM 899 O O . ARG A 1 116 ? 17.574 2.552 -21.468 1.00 86.00 116 ARG A O 1
ATOM 906 N N . LYS A 1 117 ? 16.927 1.900 -19.418 1.00 81.00 117 LYS A N 1
ATOM 907 C CA . LYS A 1 117 ? 15.605 2.553 -19.408 1.00 81.00 117 LYS A CA 1
ATOM 908 C C . LYS A 1 117 ? 15.520 3.614 -18.300 1.00 81.00 117 LYS A C 1
ATOM 910 O O . LYS A 1 117 ? 14.940 3.339 -17.250 1.00 81.00 117 LYS A O 1
ATOM 915 N N . PRO A 1 118 ? 16.132 4.798 -18.497 1.00 85.06 118 PRO A N 1
ATOM 916 C CA . PRO A 1 118 ? 16.088 5.876 -17.510 1.00 85.06 118 PRO A CA 1
ATOM 917 C C . PRO A 1 118 ? 14.656 6.346 -17.246 1.00 85.06 118 PRO A C 1
ATOM 919 O O . PRO A 1 118 ? 13.815 6.313 -18.144 1.00 85.06 118 PRO A O 1
ATOM 922 N N . GLY A 1 119 ? 14.385 6.770 -16.011 1.00 79.62 119 GLY A N 1
ATOM 923 C CA . GLY A 1 119 ? 13.069 7.270 -15.601 1.00 79.62 119 GLY A CA 1
ATOM 924 C C . GLY A 1 119 ? 11.996 6.190 -15.425 1.00 79.62 119 GLY A C 1
ATOM 925 O O . GLY A 1 119 ? 10.857 6.514 -15.104 1.00 79.62 119 GLY A O 1
ATOM 926 N N . THR A 1 120 ? 12.337 4.910 -15.610 1.00 76.06 120 THR A N 1
ATOM 927 C CA . THR A 1 120 ? 11.429 3.804 -15.282 1.00 76.06 120 THR A CA 1
ATOM 928 C C . THR A 1 120 ? 11.421 3.586 -13.775 1.00 76.06 120 THR A C 1
ATOM 930 O O . THR A 1 120 ? 12.465 3.305 -13.183 1.00 76.06 120 THR A O 1
ATOM 933 N N . THR A 1 121 ? 10.241 3.666 -13.163 1.00 79.62 121 THR A N 1
ATOM 934 C CA . THR A 1 121 ? 10.049 3.368 -11.744 1.00 79.62 121 THR A CA 1
ATOM 935 C C . THR A 1 121 ? 9.365 2.016 -11.553 1.00 79.62 121 THR A C 1
ATOM 937 O O . THR A 1 121 ? 8.468 1.626 -12.301 1.00 79.62 121 THR A O 1
ATOM 940 N N . LEU A 1 122 ? 9.819 1.269 -10.548 1.00 72.75 122 LEU A N 1
ATOM 941 C CA . LEU A 1 122 ? 9.186 0.041 -10.080 1.00 72.75 122 LEU A CA 1
ATOM 942 C C . LEU A 1 122 ? 8.337 0.368 -8.854 1.00 72.75 122 LEU A C 1
ATOM 944 O O . LEU A 1 122 ? 8.845 0.955 -7.896 1.00 72.75 122 LEU A O 1
ATOM 948 N N . ILE A 1 123 ? 7.076 -0.062 -8.863 1.00 82.00 123 ILE A N 1
ATOM 949 C CA . ILE A 1 123 ? 6.153 0.097 -7.737 1.00 82.00 123 ILE A CA 1
ATOM 950 C C . ILE A 1 123 ? 5.894 -1.264 -7.094 1.00 82.00 123 ILE A C 1
ATOM 952 O O . ILE A 1 123 ? 5.545 -2.230 -7.769 1.00 82.00 123 ILE A O 1
ATOM 956 N N . THR A 1 124 ? 6.029 -1.332 -5.775 1.00 67.88 124 THR A N 1
ATOM 957 C CA . THR A 1 124 ? 5.754 -2.520 -4.960 1.00 67.88 124 THR A CA 1
ATOM 958 C C . THR A 1 124 ? 4.827 -2.153 -3.812 1.00 67.88 124 THR A C 1
ATOM 960 O O . THR A 1 124 ? 4.863 -1.033 -3.302 1.00 67.88 124 THR A O 1
ATOM 963 N N . SER A 1 125 ? 3.997 -3.099 -3.372 1.00 73.19 125 SER A N 1
ATOM 964 C CA . SER A 1 125 ? 3.144 -2.902 -2.201 1.00 73.19 125 SER A CA 1
ATOM 965 C C . SER A 1 125 ? 3.123 -4.124 -1.288 1.00 73.19 125 SER A C 1
ATOM 967 O O . SER A 1 125 ? 3.308 -5.258 -1.731 1.00 73.19 125 SER A O 1
ATOM 969 N N . ALA A 1 126 ? 2.927 -3.891 0.007 1.00 73.06 126 ALA A N 1
ATOM 970 C CA . ALA A 1 126 ? 2.750 -4.936 1.002 1.00 73.06 126 ALA A CA 1
ATOM 971 C C . ALA A 1 126 ? 1.670 -4.534 1.998 1.00 73.06 126 ALA A C 1
ATOM 973 O O . ALA A 1 126 ? 1.664 -3.426 2.527 1.00 73.06 126 ALA A O 1
ATOM 974 N N . ILE A 1 127 ? 0.769 -5.475 2.265 1.00 68.75 127 ILE A N 1
ATOM 975 C CA . ILE A 1 127 ? -0.412 -5.248 3.088 1.00 68.75 127 ILE A CA 1
ATOM 976 C C . ILE A 1 127 ? -0.503 -6.324 4.182 1.00 68.75 127 ILE A C 1
ATOM 978 O O . ILE A 1 127 ? -0.202 -7.497 3.909 1.00 68.75 127 ILE A O 1
ATOM 982 N N . ARG A 1 128 ? -0.885 -5.945 5.412 1.00 76.25 128 ARG A N 1
ATOM 983 C CA . ARG A 1 128 ? -1.050 -6.814 6.602 1.00 76.25 128 ARG A CA 1
ATOM 984 C C . ARG A 1 128 ? -2.288 -6.433 7.427 1.00 76.25 128 ARG A C 1
ATOM 986 O O . ARG A 1 128 ? -2.804 -5.327 7.290 1.00 76.25 128 ARG A O 1
ATOM 993 N N . GLY A 1 129 ? -2.743 -7.345 8.291 1.00 57.59 129 GLY A N 1
ATOM 994 C CA . GLY A 1 129 ? -3.926 -7.144 9.140 1.00 57.59 129 GLY A CA 1
ATOM 995 C C . GLY A 1 129 ? -5.231 -7.066 8.340 1.00 57.59 129 GLY A C 1
ATOM 996 O O . GLY A 1 129 ? -5.318 -7.620 7.245 1.00 57.59 129 GLY A O 1
ATOM 997 N N . ALA A 1 130 ? -6.229 -6.361 8.859 1.00 48.06 130 ALA A N 1
ATOM 998 C CA . ALA A 1 130 ? -7.518 -6.064 8.239 1.00 48.06 130 ALA A CA 1
ATOM 999 C C . ALA A 1 130 ? -7.402 -5.441 6.836 1.00 48.06 130 ALA A C 1
ATOM 1001 O O . ALA A 1 130 ? -8.298 -5.631 6.020 1.00 48.06 130 ALA A O 1
ATOM 1002 N N . PHE A 1 131 ? -6.274 -4.811 6.475 1.00 42.59 131 PHE A N 1
ATOM 1003 C CA . PHE A 1 131 ? -6.056 -4.398 5.084 1.00 42.59 131 PHE A CA 1
ATOM 1004 C C . PHE A 1 131 ? -5.940 -5.598 4.110 1.00 42.59 131 PHE A C 1
ATOM 1006 O O . PHE A 1 131 ? -6.169 -5.436 2.914 1.00 42.59 131 PHE A O 1
ATOM 1013 N N . ARG A 1 132 ? -5.615 -6.821 4.575 1.00 33.78 132 ARG A N 1
ATOM 1014 C CA . ARG A 1 132 ? -5.595 -8.050 3.745 1.00 33.78 132 ARG A CA 1
ATOM 1015 C C . ARG A 1 132 ? -6.988 -8.618 3.443 1.00 33.78 132 ARG A C 1
ATOM 1017 O O . ARG A 1 132 ? -7.076 -9.587 2.692 1.00 33.78 132 ARG A O 1
ATOM 1024 N N . ARG A 1 133 ? -8.073 -8.065 3.994 1.00 29.80 133 ARG A N 1
ATOM 1025 C CA . ARG A 1 133 ? -9.441 -8.548 3.743 1.00 29.80 133 ARG A CA 1
ATOM 1026 C C . ARG A 1 133 ? -10.406 -7.373 3.555 1.00 29.80 133 ARG A C 1
ATOM 1028 O O . ARG A 1 133 ? -10.858 -6.821 4.549 1.00 29.80 133 ARG A O 1
ATOM 1035 N N . ARG A 1 134 ? -10.775 -7.080 2.291 1.00 32.56 134 ARG A N 1
ATOM 1036 C CA . ARG A 1 134 ? -12.154 -6.813 1.775 1.00 32.56 134 ARG A CA 1
ATOM 1037 C C . ARG A 1 134 ? -12.271 -5.875 0.543 1.00 32.56 134 ARG A C 1
ATOM 1039 O O . ARG A 1 134 ? -11.683 -4.804 0.472 1.00 32.56 134 ARG A O 1
ATOM 1046 N N . ALA A 1 135 ? -13.071 -6.361 -0.418 1.00 26.25 135 ALA A N 1
ATOM 1047 C CA . ALA A 1 135 ? -14.318 -5.840 -1.033 1.00 26.25 135 ALA A CA 1
ATOM 1048 C C . ALA A 1 135 ? -14.466 -4.563 -1.939 1.00 26.25 135 ALA A C 1
ATOM 1050 O O . ALA A 1 135 ? -14.379 -3.477 -1.412 1.00 26.25 135 ALA A O 1
ATOM 1051 N N . ALA A 1 136 ? -14.763 -4.753 -3.259 1.00 35.41 136 ALA A N 1
ATOM 1052 C CA . ALA A 1 136 ? -15.768 -4.165 -4.246 1.00 35.41 136 ALA A CA 1
ATOM 1053 C C . ALA A 1 136 ? -15.770 -2.810 -4.994 1.00 35.41 136 ALA A C 1
ATOM 1055 O O . ALA A 1 136 ? -16.397 -1.887 -4.511 1.00 35.41 136 ALA A O 1
ATOM 1056 N N . ARG A 1 137 ? -15.359 -2.850 -6.295 1.00 43.34 137 ARG A N 1
ATOM 1057 C CA . ARG A 1 137 ? -15.993 -2.317 -7.560 1.00 43.34 137 ARG A CA 1
ATOM 1058 C C . ARG A 1 137 ? -15.669 -0.945 -8.171 1.00 43.34 137 ARG A C 1
ATOM 1060 O O . ARG A 1 137 ? -15.951 -0.013 -7.440 1.00 43.34 137 ARG A O 1
ATOM 1067 N N . GLN A 1 138 ? -15.694 -0.629 -9.491 1.00 43.56 138 GLN A N 1
ATOM 1068 C CA . GLN A 1 138 ? -15.339 -1.117 -10.856 1.00 43.56 138 GLN A CA 1
ATOM 1069 C C . GLN A 1 138 ? -15.491 0.078 -11.888 1.00 43.56 138 GLN A C 1
ATOM 1071 O O . GLN A 1 138 ? -15.610 1.228 -11.484 1.00 43.56 138 GLN A O 1
ATOM 1076 N N . VAL A 1 139 ? -15.442 -0.155 -13.227 1.00 33.72 139 VAL A N 1
ATOM 1077 C CA . VAL A 1 139 ? -14.586 0.601 -14.191 1.00 33.72 139 VAL A CA 1
ATOM 1078 C C . VAL A 1 139 ? -15.152 0.790 -15.613 1.00 33.72 139 VAL A C 1
ATOM 1080 O O . VAL A 1 139 ? -15.670 -0.155 -16.195 1.00 33.72 139 VAL A O 1
ATOM 1083 N N . LYS A 1 140 ? -14.881 1.983 -16.185 1.00 33.84 140 LYS A N 1
ATOM 1084 C CA . LYS A 1 140 ? -14.833 2.432 -17.600 1.00 33.84 140 LYS A CA 1
ATOM 1085 C C . LYS A 1 140 ? -14.769 1.361 -18.708 1.00 33.84 140 LYS A C 1
ATOM 1087 O O . LYS A 1 140 ? -13.802 0.612 -18.818 1.00 33.84 140 LYS A O 1
ATOM 1092 N N . ILE A 1 141 ? -15.711 1.480 -19.646 1.00 35.47 141 ILE A N 1
ATOM 1093 C CA . ILE A 1 141 ? -15.623 1.023 -21.041 1.00 35.47 141 ILE A CA 1
ATOM 1094 C C . ILE A 1 141 ? -16.097 2.203 -21.910 1.00 35.47 141 ILE A C 1
ATOM 1096 O O . ILE A 1 141 ? -17.170 2.732 -21.656 1.00 35.47 141 ILE A O 1
ATOM 1100 N N . ASP A 1 142 ? -15.269 2.625 -22.871 1.00 34.94 142 ASP A N 1
ATOM 1101 C CA . ASP A 1 142 ? -15.557 3.511 -24.016 1.00 34.94 142 ASP A CA 1
ATOM 1102 C C . ASP A 1 142 ? -16.305 4.835 -23.772 1.00 34.94 142 ASP A C 1
ATOM 1104 O O . ASP A 1 142 ? -17.527 4.902 -23.745 1.00 34.94 142 ASP A O 1
ATOM 1108 N N . GLY A 1 143 ? -15.547 5.938 -23.701 1.00 51.22 143 GLY A N 1
ATOM 1109 C CA . GLY A 1 143 ? -16.064 7.315 -23.810 1.00 51.22 143 GLY A CA 1
ATOM 1110 C C . GLY A 1 143 ? -16.863 7.845 -22.611 1.00 51.22 143 GLY A C 1
ATOM 1111 O O . GLY A 1 143 ? -16.694 9.008 -22.255 1.00 51.22 143 GLY A O 1
ATOM 1112 N N . GLU A 1 144 ? -17.639 7.003 -21.925 1.00 61.97 144 GLU A N 1
ATOM 1113 C CA . GLU A 1 144 ? -18.475 7.371 -20.780 1.00 61.97 144 GLU A CA 1
ATOM 1114 C C . GLU A 1 144 ? -18.299 6.401 -19.598 1.00 61.97 144 GLU A C 1
ATOM 1116 O O . GLU A 1 144 ? -18.157 5.191 -19.748 1.00 61.97 144 GLU A O 1
ATOM 1121 N N . ALA A 1 145 ? -18.272 6.939 -18.375 1.00 70.00 145 ALA A N 1
ATOM 1122 C CA . ALA A 1 145 ? -18.207 6.126 -17.162 1.00 70.00 145 ALA A CA 1
ATOM 1123 C C . ALA A 1 145 ? -19.507 5.321 -16.979 1.00 70.00 145 ALA A C 1
ATOM 1125 O O . ALA A 1 145 ? -20.583 5.912 -16.889 1.00 70.00 145 ALA A O 1
ATOM 1126 N N . ARG A 1 146 ? -19.388 3.990 -16.881 1.00 79.75 146 ARG A N 1
ATOM 1127 C CA . ARG A 1 146 ? -20.497 3.055 -16.654 1.00 79.75 146 ARG A CA 1
ATOM 1128 C C . ARG A 1 146 ? -20.299 2.299 -15.341 1.00 79.75 146 ARG A C 1
ATOM 1130 O O . ARG A 1 146 ? -19.218 1.770 -15.093 1.00 79.75 146 ARG A O 1
ATOM 1137 N N . ALA A 1 147 ? -21.354 2.226 -14.533 1.00 81.38 147 ALA A N 1
ATOM 1138 C CA . ALA A 1 147 ? -21.404 1.362 -13.360 1.00 81.38 147 ALA A CA 1
ATOM 1139 C C . ALA A 1 147 ? -21.685 -0.088 -13.781 1.00 81.38 147 ALA A C 1
ATOM 1141 O O . ALA A 1 147 ? -22.501 -0.353 -14.666 1.00 81.38 147 ALA A O 1
ATOM 1142 N N . LEU A 1 148 ? -20.994 -1.023 -13.144 1.00 83.44 148 LEU A N 1
ATOM 1143 C CA . LEU A 1 148 ? -21.230 -2.458 -13.272 1.00 83.44 148 LEU A CA 1
ATOM 1144 C C . LEU A 1 148 ? -22.103 -2.950 -12.089 1.00 83.44 148 LEU A C 1
ATOM 1146 O O . LEU A 1 148 ? -22.184 -2.239 -11.080 1.00 83.44 148 LEU A O 1
ATOM 1150 N N . PRO A 1 149 ? -22.771 -4.121 -12.198 1.00 83.31 149 PRO A N 1
ATOM 1151 C CA . PRO A 1 149 ? -23.830 -4.564 -11.280 1.00 83.31 149 PRO A CA 1
ATOM 1152 C C . PRO A 1 149 ? -23.435 -4.500 -9.813 1.00 83.31 149 PRO A C 1
ATOM 1154 O O . PRO A 1 149 ? -22.282 -4.805 -9.517 1.00 83.31 149 PRO A O 1
ATOM 1157 N N . THR A 1 150 ? -24.374 -4.153 -8.915 1.00 79.25 150 THR A N 1
ATOM 1158 C CA . THR A 1 150 ? -24.148 -4.031 -7.461 1.00 79.25 150 THR A CA 1
ATOM 1159 C C . THR A 1 150 ? -23.754 -5.389 -6.813 1.00 79.25 150 THR A C 1
ATOM 1161 O O . THR A 1 150 ? -24.012 -6.440 -7.374 1.00 79.25 150 THR A O 1
ATOM 1164 N N . VAL A 1 151 ? -23.007 -5.404 -5.705 1.00 79.75 151 VAL A N 1
ATOM 1165 C CA . VAL A 1 151 ? -22.390 -6.557 -5.010 1.00 79.75 151 VAL A CA 1
ATOM 1166 C C . VAL A 1 151 ? -22.626 -6.138 -3.598 1.00 79.75 151 VAL A C 1
ATOM 1168 O O . VAL A 1 151 ? -22.056 -5.136 -3.152 1.00 79.75 151 VAL A O 1
ATOM 1171 N N . GLU A 1 152 ? -23.509 -6.867 -2.965 1.00 77.88 152 GLU A N 1
ATOM 1172 C CA . GLU A 1 152 ? -23.806 -6.695 -1.573 1.00 77.88 152 GLU A CA 1
ATOM 1173 C C . GLU A 1 152 ? -22.846 -7.543 -0.765 1.00 77.88 152 GLU A C 1
ATOM 1175 O O . GLU A 1 152 ? -22.460 -8.640 -1.178 1.00 77.88 152 GLU A O 1
ATOM 1180 N N . VAL A 1 153 ? -22.445 -7.017 0.384 1.00 73.50 153 VAL A N 1
ATOM 1181 C CA . VAL A 1 153 ? -21.628 -7.764 1.325 1.00 73.50 153 VAL A CA 1
ATOM 1182 C C . VAL A 1 153 ? -22.465 -7.997 2.569 1.00 73.50 153 VAL A C 1
ATOM 1184 O O . VAL A 1 153 ? -22.600 -7.105 3.404 1.00 73.50 153 VAL A O 1
ATOM 1187 N N . LEU A 1 154 ? -23.025 -9.197 2.673 1.00 64.94 154 LEU A N 1
ATOM 1188 C CA . LEU A 1 154 ? -23.931 -9.584 3.745 1.00 64.94 154 LEU A CA 1
ATOM 1189 C C . LEU A 1 154 ? -23.169 -10.333 4.850 1.00 64.94 154 LEU A C 1
ATOM 1191 O O . LEU A 1 154 ? -22.431 -11.279 4.561 1.00 64.94 154 LEU A O 1
ATOM 1195 N N . PRO A 1 155 ? -23.309 -9.946 6.125 1.00 56.53 155 PRO A N 1
ATOM 1196 C CA . PRO A 1 155 ? -22.901 -10.788 7.247 1.00 56.53 155 PRO A CA 1
ATOM 1197 C C . PRO A 1 155 ? -23.917 -11.931 7.420 1.00 56.53 155 PRO A C 1
ATOM 1199 O O . PRO A 1 155 ? -25.115 -11.719 7.266 1.00 56.53 155 PRO A O 1
ATOM 1202 N N . LYS A 1 156 ? -23.470 -13.144 7.755 1.00 53.84 156 LYS A N 1
ATOM 1203 C CA . LYS A 1 156 ? -24.357 -14.316 7.887 1.00 53.84 156 LYS A CA 1
ATOM 1204 C C . LYS A 1 156 ? -25.020 -14.484 9.256 1.00 53.84 156 LYS A C 1
ATOM 1206 O O . LYS A 1 156 ? -25.962 -15.263 9.343 1.00 53.84 156 LYS A O 1
ATOM 1211 N N . GLU A 1 157 ? -24.555 -13.807 10.309 1.00 46.50 157 GLU A N 1
ATOM 1212 C CA . GLU A 1 157 ? -25.037 -14.068 11.681 1.00 46.50 157 GLU A CA 1
ATOM 1213 C C . GLU A 1 157 ? -25.694 -12.875 12.400 1.00 46.50 157 GLU A C 1
ATOM 1215 O O . GLU A 1 157 ? -26.416 -13.112 13.364 1.00 46.50 157 GLU A O 1
ATOM 1220 N N . GLU A 1 158 ? -25.583 -11.625 11.924 1.00 40.88 158 GLU A N 1
ATOM 1221 C CA . GLU A 1 158 ? -26.237 -10.474 12.579 1.00 40.88 158 GLU A CA 1
ATOM 1222 C C . GLU A 1 158 ? -26.822 -9.432 11.605 1.00 40.88 158 GLU A C 1
ATOM 1224 O O . GLU A 1 158 ? -26.251 -9.139 10.559 1.00 40.88 158 GLU A O 1
ATOM 1229 N N . TYR A 1 159 ? -27.935 -8.789 12.001 1.00 39.41 159 TYR A N 1
ATOM 1230 C CA . TYR A 1 159 ? -28.589 -7.646 11.320 1.00 39.41 159 TYR A CA 1
ATOM 1231 C C . TYR A 1 159 ? -27.728 -6.359 11.290 1.00 39.41 159 TYR A C 1
ATOM 1233 O O . TYR A 1 159 ? -28.204 -5.278 10.927 1.00 39.41 1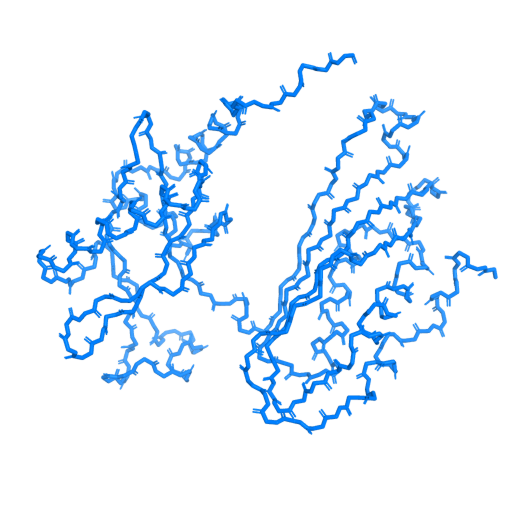59 TYR A O 1
ATOM 1241 N N . PHE A 1 160 ? -26.463 -6.445 11.707 1.00 36.78 160 PHE A N 1
ATOM 1242 C CA . PHE A 1 160 ? -25.501 -5.358 11.692 1.00 36.78 160 PHE A CA 1
ATOM 1243 C C . PHE A 1 160 ? -24.125 -5.887 11.283 1.00 36.78 160 PHE A C 1
ATOM 1245 O O . PHE A 1 160 ? -23.678 -6.935 11.732 1.00 36.78 160 PHE A O 1
ATOM 1252 N N . PHE A 1 161 ? -23.452 -5.154 10.403 1.00 37.22 161 PHE A N 1
ATOM 1253 C CA . PHE A 1 161 ? -22.159 -5.545 9.855 1.00 37.22 161 PHE A CA 1
ATOM 1254 C C . PHE A 1 161 ? -21.033 -5.177 10.828 1.00 37.22 161 PHE A C 1
ATOM 1256 O O . PHE A 1 161 ? -20.360 -4.158 10.658 1.00 37.22 161 PHE A O 1
ATOM 1263 N N . ASP A 1 162 ? -20.863 -5.979 11.874 1.00 39.09 162 ASP A N 1
ATOM 1264 C CA . ASP A 1 162 ? -19.807 -5.813 12.870 1.00 39.09 162 ASP A CA 1
ATOM 1265 C C . ASP A 1 162 ? -18.453 -6.375 12.389 1.00 39.09 162 ASP A C 1
ATOM 1267 O O . ASP A 1 162 ? -18.344 -6.941 11.299 1.00 39.09 162 ASP A O 1
ATOM 1271 N N . PHE A 1 163 ? -17.385 -6.147 13.160 1.00 37.25 163 PHE A N 1
ATOM 1272 C CA . PHE A 1 163 ? -16.027 -6.583 12.818 1.00 37.25 163 PHE A CA 1
ATOM 1273 C C . PHE A 1 163 ? -15.865 -8.111 12.898 1.00 37.25 163 PHE A C 1
ATOM 1275 O O . PHE A 1 163 ? -15.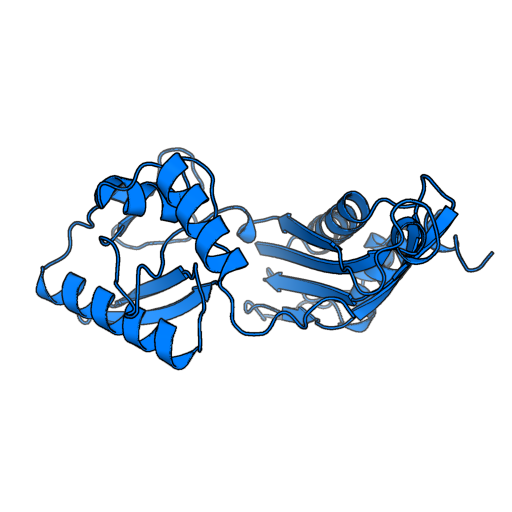144 -8.675 12.077 1.00 37.25 163 PHE A O 1
ATOM 1282 N N . GLU A 1 164 ? -16.555 -8.793 13.815 1.00 36.16 164 GLU A N 1
ATOM 1283 C CA . GLU A 1 164 ? -16.403 -10.238 14.046 1.00 36.16 164 GLU A CA 1
ATOM 1284 C C . GLU A 1 164 ? -17.021 -11.084 12.917 1.00 36.16 164 GLU A C 1
ATOM 1286 O O . GLU A 1 164 ? -16.420 -12.065 12.467 1.00 36.16 164 GLU A O 1
ATOM 1291 N N . SER A 1 165 ? -18.125 -10.626 12.317 1.00 35.16 165 SER A N 1
ATOM 1292 C CA . SER A 1 165 ? -18.781 -11.267 11.163 1.00 35.16 165 SER A CA 1
ATOM 1293 C C . SER A 1 165 ? -17.933 -11.269 9.881 1.00 35.16 165 SER A C 1
ATOM 1295 O O . SER A 1 165 ? -18.237 -11.970 8.908 1.00 35.16 165 SER A O 1
ATOM 1297 N N . ARG A 1 166 ? -16.858 -10.466 9.841 1.00 41.44 166 ARG A N 1
ATOM 1298 C CA . ARG A 1 166 ? -16.041 -10.235 8.642 1.00 41.44 166 ARG A CA 1
ATOM 1299 C C . ARG A 1 166 ? -14.930 -11.270 8.411 1.00 41.44 166 ARG A C 1
ATOM 1301 O O . ARG A 1 166 ? -14.394 -11.302 7.297 1.00 41.44 166 ARG A O 1
ATOM 1308 N N . TYR A 1 167 ? -14.545 -12.061 9.423 1.00 40.97 167 TYR A N 1
ATOM 1309 C CA . TYR A 1 167 ? -13.239 -12.749 9.425 1.00 40.97 167 TYR A CA 1
ATOM 1310 C C . TYR A 1 167 ? -13.240 -14.262 9.673 1.00 40.97 167 TYR A C 1
ATOM 1312 O O . TYR A 1 167 ? -12.210 -14.899 9.419 1.00 40.97 167 TYR A O 1
ATOM 1320 N N . GLU A 1 168 ? -14.363 -14.876 10.027 1.00 35.09 168 GLU A N 1
ATOM 1321 C CA . GLU A 1 168 ? -14.474 -16.333 9.932 1.00 35.09 168 GLU A CA 1
ATOM 1322 C C . GLU A 1 168 ? -14.758 -16.757 8.488 1.00 35.09 168 GLU A C 1
ATOM 1324 O O . GLU A 1 168 ? -15.647 -16.227 7.812 1.00 35.09 168 GLU A O 1
ATOM 1329 N N . ILE A 1 169 ? -13.970 -17.716 7.993 1.00 38.06 169 ILE A N 1
ATOM 1330 C CA . ILE A 1 169 ? -14.220 -18.361 6.703 1.00 38.06 169 ILE A CA 1
ATOM 1331 C C . ILE A 1 169 ? -15.609 -18.996 6.794 1.00 38.06 169 ILE A C 1
ATOM 1333 O O . ILE A 1 169 ? -15.809 -19.929 7.562 1.00 38.06 169 ILE A O 1
ATOM 1337 N N . GLY A 1 170 ? -16.561 -18.459 6.030 1.00 48.22 170 GLY A N 1
ATOM 1338 C CA . GLY A 1 170 ? -17.946 -18.922 6.031 1.00 48.22 170 GLY A CA 1
ATOM 1339 C C . GLY A 1 170 ? -18.980 -17.973 6.643 1.00 48.22 170 GLY A C 1
ATOM 1340 O O . GLY A 1 170 ? -20.149 -18.328 6.536 1.00 48.22 170 GLY A O 1
ATOM 1341 N N . LYS A 1 171 ? -18.603 -16.794 7.186 1.00 49.56 171 LYS A N 1
ATOM 1342 C CA . LYS A 1 171 ? -19.518 -15.817 7.839 1.00 49.56 171 LYS A CA 1
ATOM 1343 C C . LYS A 1 171 ? -19.910 -14.565 7.032 1.00 49.56 171 LYS A C 1
ATOM 1345 O O . LYS A 1 171 ? -20.750 -13.795 7.481 1.00 49.56 171 LYS A O 1
ATOM 1350 N N . THR A 1 172 ? -19.341 -14.333 5.849 1.00 58.19 172 THR A N 1
ATOM 1351 C CA . THR A 1 172 ? -19.745 -13.231 4.952 1.00 58.19 172 THR A CA 1
ATOM 1352 C C . THR A 1 172 ? -20.144 -13.803 3.596 1.00 58.19 172 THR A C 1
ATOM 1354 O O . THR A 1 172 ? -19.435 -14.652 3.055 1.00 58.19 172 THR A O 1
ATOM 1357 N N . GLU A 1 173 ? -21.264 -13.343 3.058 1.00 69.62 173 GLU A N 1
ATOM 1358 C CA . GLU A 1 173 ? -21.777 -13.693 1.740 1.00 69.62 173 GLU A CA 1
ATOM 1359 C C . GLU A 1 173 ? -21.654 -12.497 0.795 1.00 69.62 173 GLU A C 1
ATOM 1361 O O . GLU A 1 173 ? -21.855 -11.348 1.190 1.00 69.62 173 GLU A O 1
ATOM 1366 N N . TYR A 1 174 ? -21.268 -12.776 -0.447 1.00 78.19 174 TYR A N 1
ATOM 1367 C CA . TYR A 1 174 ? -21.184 -11.782 -1.508 1.00 78.19 174 TYR A CA 1
ATOM 1368 C C . TYR A 1 174 ? -22.290 -12.083 -2.504 1.00 78.19 174 TYR A C 1
ATOM 1370 O O . TYR A 1 174 ? -22.280 -13.147 -3.122 1.00 78.19 174 TYR A O 1
ATOM 1378 N N . VAL A 1 175 ? -23.233 -11.159 -2.648 1.00 79.25 175 VAL A N 1
ATOM 1379 C CA . VAL A 1 175 ? -24.391 -11.331 -3.530 1.00 79.25 175 VAL A CA 1
ATOM 1380 C C . VAL A 1 175 ? -24.218 -10.400 -4.717 1.00 79.25 175 VAL A C 1
ATOM 1382 O O . VAL A 1 175 ? -24.133 -9.188 -4.533 1.00 79.25 175 VAL A O 1
ATOM 1385 N N . CYS A 1 176 ? -24.097 -10.957 -5.923 1.00 81.88 176 CYS A N 1
ATOM 1386 C CA . CYS A 1 176 ? -23.946 -10.194 -7.158 1.00 81.88 176 CYS A CA 1
ATOM 1387 C C . CYS A 1 176 ? -24.821 -10.780 -8.280 1.00 81.88 176 CYS A C 1
ATOM 1389 O O . CYS A 1 176 ? -24.611 -11.939 -8.643 1.00 81.88 176 CYS A O 1
ATOM 1391 N N . PRO A 1 177 ? -25.742 -9.999 -8.873 1.00 82.88 177 PRO A N 1
ATOM 1392 C CA . PRO A 1 177 ? -26.128 -8.637 -8.487 1.00 82.88 177 PRO A CA 1
ATOM 1393 C C . PRO A 1 177 ? -26.660 -8.553 -7.045 1.00 82.88 177 PRO A C 1
ATOM 1395 O O . PRO A 1 177 ? -27.194 -9.533 -6.549 1.00 82.88 177 PRO A O 1
ATOM 1398 N N . ALA A 1 178 ? -26.473 -7.415 -6.374 1.00 80.38 178 ALA A N 1
ATOM 1399 C CA . ALA A 1 178 ? -26.955 -7.177 -5.008 1.00 80.38 178 ALA A CA 1
ATOM 1400 C C . ALA A 1 178 ? -28.479 -7.300 -4.906 1.00 80.38 178 ALA A C 1
ATOM 1402 O O . ALA A 1 178 ? -29.176 -6.892 -5.836 1.00 80.38 178 ALA A O 1
ATOM 1403 N N . ASP A 1 179 ? -28.979 -7.771 -3.762 1.00 81.12 179 ASP A N 1
ATOM 1404 C CA . ASP A 1 179 ? -30.415 -7.861 -3.487 1.00 81.12 179 ASP A CA 1
ATOM 1405 C C . ASP A 1 179 ? -30.908 -6.544 -2.872 1.00 81.12 179 ASP A C 1
ATOM 1407 O O . ASP A 1 179 ? -31.191 -6.423 -1.682 1.00 81.12 179 ASP A O 1
ATOM 1411 N N . LEU A 1 180 ? -30.928 -5.501 -3.702 1.00 77.38 180 LEU A N 1
ATOM 1412 C CA . LEU A 1 180 ? -31.335 -4.154 -3.315 1.00 77.38 180 LEU A CA 1
ATOM 1413 C C . LEU A 1 180 ? -32.559 -3.715 -4.121 1.00 77.38 180 LEU A C 1
ATOM 1415 O O . LEU A 1 180 ? -32.680 -4.087 -5.289 1.00 77.38 180 LEU A O 1
ATOM 1419 N N . PRO A 1 181 ? -33.416 -2.850 -3.551 1.00 82.50 181 PRO A N 1
ATOM 1420 C CA . PRO A 1 181 ? -34.429 -2.144 -4.323 1.00 82.50 181 PRO A CA 1
ATOM 1421 C C . PRO A 1 181 ? -33.821 -1.438 -5.545 1.00 82.50 181 PRO A C 1
ATOM 1423 O O . PRO A 1 181 ? -32.737 -0.849 -5.450 1.00 82.50 181 PRO A O 1
ATOM 1426 N N . ASP A 1 182 ? -34.527 -1.475 -6.678 1.00 82.25 182 ASP A N 1
ATOM 1427 C CA . ASP A 1 182 ? -34.043 -0.928 -7.954 1.00 82.25 182 ASP A CA 1
ATOM 1428 C C . ASP A 1 182 ? -33.621 0.546 -7.831 1.00 82.25 182 ASP A C 1
ATOM 1430 O O . ASP A 1 182 ? -32.567 0.942 -8.327 1.00 82.25 182 ASP A O 1
ATOM 1434 N N . ASP A 1 183 ? -34.386 1.349 -7.087 1.00 81.81 183 ASP A N 1
ATOM 1435 C CA . ASP A 1 183 ? -34.096 2.765 -6.835 1.00 81.81 183 ASP A CA 1
ATOM 1436 C C . ASP A 1 183 ? -32.778 2.972 -6.069 1.00 81.81 183 ASP A C 1
ATOM 1438 O O . ASP A 1 183 ? -31.992 3.876 -6.370 1.00 81.81 183 ASP A O 1
ATOM 1442 N N . THR A 1 184 ? -32.493 2.093 -5.112 1.00 78.00 184 THR A N 1
ATOM 1443 C CA . THR A 1 184 ? -31.269 2.094 -4.310 1.00 78.00 184 THR A CA 1
ATOM 1444 C C . THR A 1 184 ? -30.074 1.649 -5.150 1.00 78.00 184 THR A C 1
ATOM 1446 O O . THR A 1 184 ? -29.000 2.256 -5.079 1.00 78.00 184 THR A O 1
ATOM 1449 N N . ALA A 1 185 ? -30.248 0.629 -5.994 1.00 79.31 185 ALA A N 1
ATOM 1450 C CA . ALA A 1 185 ? -29.215 0.157 -6.913 1.00 79.31 185 ALA A CA 1
ATOM 1451 C C . ALA A 1 185 ? -28.874 1.204 -7.994 1.00 79.31 185 ALA A C 1
ATOM 1453 O O . ALA A 1 185 ? -27.695 1.422 -8.309 1.00 79.31 185 ALA A O 1
ATOM 1454 N N . GLU A 1 186 ? -29.880 1.904 -8.521 1.00 82.31 186 GLU A N 1
ATOM 1455 C CA . GLU A 1 186 ? -29.705 3.032 -9.439 1.00 82.31 186 GLU A CA 1
ATOM 1456 C C . GLU A 1 186 ? -29.006 4.212 -8.756 1.00 82.31 186 GLU A C 1
ATOM 1458 O O . GLU A 1 186 ? -28.055 4.780 -9.308 1.00 82.31 186 GLU A O 1
ATOM 1463 N N . GLN A 1 187 ? -29.412 4.556 -7.528 1.00 79.62 187 GLN A N 1
ATOM 1464 C CA . GLN A 1 187 ? -28.763 5.610 -6.753 1.00 79.62 187 GLN A CA 1
ATOM 1465 C C . GLN A 1 187 ? -27.288 5.285 -6.486 1.00 79.62 187 GLN A C 1
ATOM 1467 O O . GLN A 1 187 ? -26.445 6.171 -6.645 1.00 79.62 187 GLN A O 1
ATOM 1472 N N . ALA A 1 188 ? -26.967 4.037 -6.133 1.00 81.31 188 ALA A N 1
ATOM 1473 C CA . ALA A 1 188 ? -25.593 3.576 -5.945 1.00 81.31 188 ALA A CA 1
ATOM 1474 C C . ALA A 1 188 ? -24.777 3.696 -7.239 1.00 81.31 188 ALA A C 1
ATOM 1476 O O . ALA A 1 188 ? -23.671 4.236 -7.230 1.00 81.31 188 ALA A O 1
ATOM 1477 N N . SER A 1 189 ? -25.346 3.268 -8.368 1.00 83.69 189 SER A N 1
ATOM 1478 C CA . SER A 1 189 ? -24.706 3.371 -9.685 1.00 83.69 189 SER A CA 1
ATOM 1479 C C . SER A 1 189 ? -24.397 4.822 -10.056 1.00 83.69 189 SER A C 1
ATOM 1481 O O . SER A 1 189 ? -23.291 5.136 -10.503 1.00 83.69 189 SER A O 1
ATOM 1483 N N . ARG A 1 190 ? -25.351 5.729 -9.818 1.00 84.62 190 ARG A N 1
ATOM 1484 C CA . ARG A 1 190 ? -25.179 7.163 -10.069 1.00 84.62 190 ARG A CA 1
ATOM 1485 C C . ARG A 1 190 ? -24.105 7.775 -9.173 1.00 84.62 190 ARG A C 1
ATOM 1487 O O . ARG A 1 190 ? -23.201 8.420 -9.699 1.00 84.62 190 ARG A O 1
ATOM 1494 N N . LEU A 1 191 ? -24.172 7.550 -7.856 1.00 81.56 191 LEU A N 1
ATOM 1495 C CA . LEU A 1 191 ? -23.168 8.059 -6.912 1.00 81.56 191 LEU A CA 1
ATOM 1496 C C . LEU A 1 191 ? -21.768 7.564 -7.286 1.00 81.56 191 LEU A C 1
ATOM 1498 O O . LEU A 1 191 ? -20.824 8.345 -7.271 1.00 81.56 191 LEU A O 1
ATOM 1502 N N . ALA A 1 192 ? -21.631 6.296 -7.682 1.00 81.88 192 ALA A N 1
ATOM 1503 C CA . ALA A 1 192 ? -20.344 5.725 -8.063 1.00 81.88 192 ALA A CA 1
ATOM 1504 C C . ALA A 1 192 ? -19.762 6.422 -9.300 1.00 81.88 192 ALA A C 1
ATOM 1506 O O . ALA A 1 192 ? -18.584 6.780 -9.314 1.00 81.88 192 ALA A O 1
ATOM 1507 N N . ILE A 1 193 ? -20.591 6.669 -10.320 1.00 83.44 193 ILE A N 1
ATOM 1508 C CA . ILE A 1 193 ? -20.188 7.394 -11.532 1.00 83.44 193 ILE A CA 1
ATOM 1509 C C . ILE A 1 193 ? -19.820 8.849 -11.209 1.00 83.44 193 ILE A C 1
ATOM 1511 O O . ILE A 1 193 ? -18.823 9.360 -11.724 1.00 83.44 193 ILE A O 1
ATOM 1515 N N . GLU A 1 194 ? -20.601 9.523 -10.365 1.00 82.81 194 GLU A N 1
ATOM 1516 C CA . GLU A 1 194 ? -20.322 10.895 -9.933 1.00 82.81 194 GLU A CA 1
ATOM 1517 C C . GLU A 1 194 ? -19.005 10.976 -9.159 1.00 82.81 194 GLU A C 1
ATOM 1519 O O . GLU A 1 194 ? -18.142 11.772 -9.523 1.00 82.81 194 GLU A O 1
ATOM 1524 N N . THR A 1 195 ? -18.794 10.107 -8.166 1.00 78.81 195 THR A N 1
ATOM 1525 C CA . THR A 1 195 ? -17.534 10.009 -7.417 1.00 78.81 195 THR A CA 1
ATOM 1526 C C . THR A 1 195 ? -16.353 9.723 -8.344 1.00 78.81 195 THR A C 1
ATOM 1528 O O . THR A 1 195 ? -15.345 10.422 -8.273 1.00 78.81 195 THR A O 1
ATOM 1531 N N . TYR A 1 196 ? -16.483 8.759 -9.260 1.00 78.38 196 TYR A N 1
ATOM 1532 C CA . TYR A 1 196 ? -15.445 8.419 -10.239 1.00 78.38 196 TYR A CA 1
ATOM 1533 C C . TYR A 1 196 ? -15.027 9.632 -11.079 1.00 78.38 196 TYR A C 1
ATOM 1535 O O . TYR A 1 196 ? -13.838 9.897 -11.265 1.00 78.38 196 TYR A O 1
ATOM 1543 N N . ARG A 1 197 ? -16.012 10.389 -11.580 1.00 80.06 197 ARG A N 1
ATOM 1544 C CA . ARG A 1 197 ? -15.779 11.592 -12.390 1.00 80.06 197 ARG A CA 1
ATOM 1545 C C . ARG A 1 197 ? -15.164 12.717 -11.562 1.00 80.06 197 ARG A C 1
ATOM 1547 O O . ARG A 1 197 ? -14.184 13.311 -12.001 1.00 80.06 197 ARG A O 1
ATOM 1554 N N . LEU A 1 198 ? -15.709 12.985 -10.375 1.00 76.38 198 LEU A N 1
ATOM 1555 C CA . LEU A 1 198 ? -15.236 14.040 -9.472 1.00 76.38 198 LEU A CA 1
ATOM 1556 C C . LEU A 1 198 ? -13.784 13.825 -9.041 1.00 76.38 198 LEU A C 1
ATOM 1558 O O . LEU A 1 198 ? -13.026 14.785 -8.942 1.00 76.38 198 LEU A O 1
ATOM 1562 N N . LEU A 1 199 ? -13.385 12.571 -8.825 1.00 76.25 199 LEU A N 1
ATOM 1563 C CA . LEU A 1 199 ? -12.021 12.214 -8.439 1.00 76.25 199 LEU A CA 1
ATOM 1564 C C . LEU A 1 199 ? -11.059 12.093 -9.630 1.00 76.25 199 LEU A C 1
ATOM 1566 O O . LEU A 1 199 ? -9.884 11.789 -9.433 1.00 76.25 199 LEU A O 1
ATOM 1570 N N . GLY A 1 200 ? -11.530 12.324 -10.861 1.00 73.94 200 GLY A N 1
ATOM 1571 C CA . GLY A 1 200 ? -10.705 12.217 -12.064 1.00 73.94 200 GLY A CA 1
ATOM 1572 C C . GLY A 1 200 ? -10.138 10.812 -12.272 1.00 73.94 200 GLY A C 1
ATOM 1573 O O . GLY A 1 200 ? -9.035 10.662 -12.802 1.00 73.94 200 GLY A O 1
ATOM 1574 N N . CYS A 1 201 ? -10.857 9.781 -11.818 1.00 75.25 201 CYS A N 1
ATOM 1575 C CA . CYS A 1 201 ? -10.413 8.404 -11.950 1.00 75.25 201 CYS A CA 1
ATOM 1576 C C . CYS A 1 201 ? -10.241 8.032 -13.431 1.00 75.25 201 CYS A C 1
ATOM 1578 O O . CYS A 1 201 ? -10.988 8.471 -14.308 1.00 75.25 201 CYS A O 1
ATOM 1580 N N . TYR A 1 202 ? -9.242 7.197 -13.708 1.00 72.94 202 TYR A N 1
ATOM 1581 C CA . TYR A 1 202 ? -8.952 6.700 -15.047 1.00 72.94 202 TYR A CA 1
ATOM 1582 C C . TYR A 1 202 ? -8.797 5.190 -15.017 1.00 72.94 202 TYR A C 1
ATOM 1584 O O . TYR A 1 202 ? -8.167 4.644 -14.112 1.00 72.94 202 TYR A O 1
ATOM 1592 N N . GLY A 1 203 ? -9.339 4.522 -16.035 1.00 77.88 203 GLY A N 1
ATOM 1593 C CA . GLY A 1 203 ? -9.364 3.073 -16.059 1.00 77.88 203 GLY A CA 1
ATOM 1594 C C . GLY A 1 203 ? -10.070 2.577 -14.812 1.00 77.88 203 GLY A C 1
ATOM 1595 O O . GLY A 1 203 ? -11.155 3.071 -14.481 1.00 77.88 203 GLY A O 1
ATOM 1596 N N . PHE A 1 204 ? -9.443 1.618 -14.136 1.00 76.38 204 PHE A N 1
ATOM 1597 C CA . PHE A 1 204 ? -10.114 0.780 -13.169 1.00 76.38 204 PHE A CA 1
ATOM 1598 C C . PHE A 1 204 ? -10.147 1.367 -11.739 1.00 76.38 204 PHE A C 1
ATOM 1600 O O . PHE A 1 204 ? -9.113 1.441 -11.097 1.00 76.38 204 PHE A O 1
ATOM 1607 N N . ALA A 1 205 ? -11.312 1.790 -11.219 1.00 75.38 205 ALA A N 1
ATOM 1608 C CA . ALA A 1 205 ? -11.460 2.303 -9.850 1.00 75.38 205 ALA A CA 1
ATOM 1609 C C . ALA A 1 205 ? -12.576 1.620 -9.078 1.00 75.38 205 ALA A C 1
ATOM 1611 O O . ALA A 1 205 ? -13.540 1.162 -9.681 1.00 75.38 205 ALA A O 1
ATOM 1612 N N . ARG A 1 206 ? -12.423 1.573 -7.750 1.00 80.31 206 ARG A N 1
ATOM 1613 C CA . ARG A 1 206 ? -13.418 1.096 -6.814 1.00 80.31 206 ARG A CA 1
ATOM 1614 C C . ARG A 1 206 ? -14.194 2.219 -6.112 1.00 80.31 206 ARG A C 1
ATOM 1616 O O . ARG A 1 206 ? -13.541 3.210 -5.860 1.00 80.31 206 ARG A O 1
ATOM 1623 N N . VAL A 1 207 ? -15.494 2.115 -5.802 1.00 75.75 207 VAL A N 1
ATOM 1624 C CA . VAL A 1 207 ? -16.239 3.058 -4.937 1.00 75.75 207 VAL A CA 1
ATOM 1625 C C . VAL A 1 207 ? -17.039 2.293 -3.886 1.00 75.75 207 VAL A C 1
ATOM 1627 O O . VAL A 1 207 ? -18.011 1.610 -4.210 1.00 75.75 207 VAL A O 1
ATOM 1630 N N . ASP A 1 208 ? -16.644 2.451 -2.627 1.00 75.88 208 ASP A N 1
ATOM 1631 C CA . ASP A 1 208 ? -17.266 1.774 -1.494 1.00 75.88 208 ASP A CA 1
ATOM 1632 C C . ASP A 1 208 ? -18.330 2.661 -0.855 1.00 75.88 208 ASP A C 1
ATOM 1634 O O . ASP A 1 208 ? -18.133 3.864 -0.666 1.00 75.88 208 ASP A O 1
ATOM 1638 N N . MET A 1 209 ? -19.470 2.063 -0.514 1.00 73.12 209 MET A N 1
ATOM 1639 C CA . MET A 1 209 ? -20.603 2.770 0.074 1.00 73.12 209 MET A CA 1
ATOM 1640 C C . MET A 1 209 ? -21.190 1.994 1.243 1.00 73.12 209 MET A C 1
ATOM 1642 O O . MET A 1 209 ? -21.117 0.766 1.294 1.00 73.12 209 MET A O 1
ATOM 1646 N N . ILE A 1 210 ? -21.823 2.724 2.153 1.00 72.81 210 ILE A N 1
ATOM 1647 C CA . ILE A 1 210 ? -22.678 2.158 3.192 1.00 72.81 210 ILE A CA 1
ATOM 1648 C C . ILE A 1 210 ? -24.110 2.654 2.998 1.00 72.81 210 ILE A C 1
ATOM 1650 O O . ILE A 1 210 ? -24.331 3.837 2.735 1.00 72.81 210 ILE A O 1
ATOM 1654 N N . LEU A 1 211 ? -25.079 1.744 3.115 1.00 69.38 211 LEU A N 1
ATOM 1655 C CA . LEU A 1 211 ? -26.498 2.081 3.172 1.00 69.38 211 LEU A CA 1
ATOM 1656 C C . LEU A 1 211 ? -26.884 2.304 4.637 1.00 69.38 211 LEU A C 1
ATOM 1658 O O . LEU A 1 211 ? -26.840 1.383 5.454 1.00 69.38 211 LEU A O 1
ATOM 1662 N N . GLY A 1 212 ? -27.212 3.546 4.982 1.00 57.91 212 GLY A N 1
ATOM 1663 C CA . GLY A 1 212 ? -27.700 3.911 6.304 1.00 57.91 212 GLY A CA 1
ATOM 1664 C C . GLY A 1 212 ? -29.093 3.341 6.580 1.00 57.91 212 GLY A C 1
ATOM 1665 O O . GLY A 1 212 ? -29.866 3.054 5.669 1.00 57.91 212 GLY A O 1
ATOM 1666 N N . ARG A 1 213 ? -29.455 3.227 7.865 1.00 56.62 213 ARG A N 1
ATOM 1667 C CA . ARG A 1 213 ? -30.805 2.798 8.294 1.00 56.62 213 ARG A CA 1
ATOM 1668 C C . ARG A 1 213 ? -31.918 3.760 7.858 1.00 56.62 213 ARG A C 1
ATOM 1670 O O . ARG A 1 213 ? -33.087 3.402 7.894 1.00 56.62 213 ARG A O 1
ATOM 1677 N N . ASP A 1 214 ? -31.550 4.978 7.483 1.00 63.25 214 ASP A N 1
ATOM 1678 C CA . ASP A 1 214 ? -32.413 6.006 6.904 1.00 63.25 214 ASP A CA 1
ATOM 1679 C C . ASP A 1 214 ? -32.591 5.853 5.380 1.00 63.25 214 ASP A C 1
ATOM 1681 O O . ASP A 1 214 ? -33.184 6.723 4.744 1.00 63.25 214 ASP A O 1
ATOM 1685 N N . GLY A 1 215 ? -32.058 4.775 4.792 1.00 64.38 215 GLY A N 1
ATOM 1686 C CA . GLY A 1 215 ? -32.099 4.506 3.357 1.00 64.38 215 GLY A CA 1
ATOM 1687 C C . GLY A 1 215 ? -31.111 5.345 2.546 1.00 64.38 215 GLY A C 1
ATOM 1688 O O . GLY A 1 215 ? -31.171 5.343 1.319 1.00 64.38 215 GLY A O 1
ATOM 1689 N N . ARG A 1 216 ? -30.200 6.089 3.190 1.00 68.06 216 ARG A N 1
ATOM 1690 C CA . ARG A 1 216 ? -29.240 6.942 2.482 1.00 68.06 216 ARG A CA 1
ATOM 1691 C C . ARG A 1 216 ? -27.925 6.224 2.231 1.00 68.06 216 ARG A C 1
ATOM 1693 O O . ARG A 1 216 ? -27.294 5.713 3.151 1.00 68.06 216 ARG A O 1
ATOM 1700 N N . LEU A 1 217 ? -27.470 6.269 0.983 1.00 72.12 217 LEU A N 1
ATOM 1701 C CA . LEU A 1 217 ? -26.130 5.831 0.606 1.00 72.12 217 LEU A CA 1
ATOM 1702 C C . LEU A 1 217 ? -25.094 6.903 0.945 1.00 72.12 217 LEU A C 1
ATOM 1704 O O . LEU A 1 217 ? -25.250 8.072 0.584 1.00 72.12 217 LEU A O 1
ATOM 1708 N N . GLN A 1 218 ? -24.022 6.488 1.610 1.00 64.81 218 GLN A N 1
ATOM 1709 C CA . GLN A 1 218 ? -22.866 7.321 1.914 1.00 64.81 218 GLN A CA 1
ATOM 1710 C C . GLN A 1 218 ? -21.630 6.717 1.257 1.00 64.81 218 GLN A C 1
ATOM 1712 O O . GLN A 1 218 ? -21.331 5.541 1.461 1.00 64.81 218 GLN A O 1
ATOM 1717 N N . VAL A 1 219 ? -20.918 7.525 0.471 1.00 70.56 219 VAL A N 1
ATOM 1718 C CA . VAL A 1 219 ? -19.633 7.136 -0.121 1.00 70.56 219 VAL A CA 1
ATOM 1719 C C . VAL A 1 219 ? -18.570 7.142 0.968 1.00 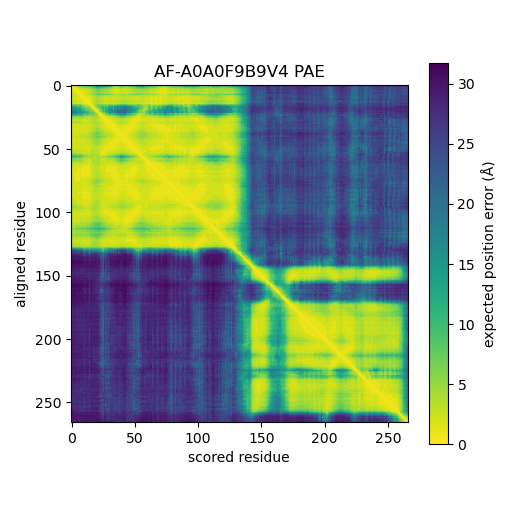70.56 219 VAL A C 1
ATOM 1721 O O . VAL A 1 219 ? -18.430 8.127 1.690 1.00 70.56 219 VAL A O 1
ATOM 1724 N N . LEU A 1 220 ? -17.828 6.045 1.072 1.00 61.25 220 LEU A N 1
ATOM 1725 C CA . LEU A 1 220 ? -16.756 5.867 2.044 1.00 61.25 220 LEU A CA 1
ATOM 1726 C C . LEU A 1 220 ? -15.395 6.184 1.424 1.00 61.25 220 LEU A C 1
ATOM 1728 O O . LEU A 1 220 ? -14.661 7.024 1.936 1.00 61.25 220 LEU A O 1
ATOM 1732 N N . GLU A 1 221 ? -15.066 5.530 0.310 1.00 66.56 221 GLU A N 1
ATOM 1733 C CA . GLU A 1 221 ? -13.781 5.689 -0.372 1.00 66.56 221 GLU A CA 1
ATOM 1734 C C . GLU A 1 221 ? -13.879 5.384 -1.870 1.00 66.56 221 GLU A C 1
ATOM 1736 O O . GLU A 1 221 ? -14.850 4.778 -2.333 1.00 66.56 221 GLU A O 1
ATOM 1741 N N . ALA A 1 222 ? -12.843 5.781 -2.619 1.00 73.50 222 ALA A N 1
ATOM 1742 C CA . ALA A 1 222 ? -12.631 5.319 -3.982 1.00 73.50 222 ALA A CA 1
ATOM 1743 C C . ALA A 1 222 ? -11.188 4.832 -4.219 1.00 73.50 222 ALA A C 1
ATOM 1745 O O . ALA A 1 222 ? -10.232 5.526 -3.880 1.00 73.50 222 ALA A O 1
ATOM 1746 N N . GLN A 1 223 ? -11.015 3.657 -4.835 1.00 71.31 223 GLN A N 1
ATOM 1747 C CA . GLN A 1 223 ? -9.744 2.924 -4.886 1.00 71.31 223 GLN A CA 1
ATOM 1748 C C . GLN A 1 223 ? -9.329 2.531 -6.318 1.00 71.31 223 GLN A C 1
ATOM 1750 O O . GLN A 1 223 ? -9.890 1.621 -6.910 1.00 71.31 223 GLN A O 1
ATOM 1755 N N . ALA A 1 224 ? -8.277 3.136 -6.877 1.00 65.06 224 ALA A N 1
ATOM 1756 C CA . ALA A 1 224 ? -7.823 2.904 -8.266 1.00 65.06 224 ALA A CA 1
ATOM 1757 C C . ALA A 1 224 ? -7.046 1.584 -8.522 1.00 65.06 224 ALA A C 1
ATOM 1759 O O . ALA A 1 224 ? -6.481 1.395 -9.596 1.00 65.06 224 ALA A O 1
ATOM 1760 N N . ILE A 1 225 ? -6.960 0.687 -7.533 1.00 62.97 225 ILE A N 1
ATOM 1761 C CA . ILE A 1 225 ? -6.244 -0.600 -7.634 1.00 62.97 225 ILE A CA 1
ATOM 1762 C C . ILE A 1 225 ? -7.170 -1.701 -7.109 1.00 62.97 225 ILE A C 1
ATOM 1764 O O . ILE A 1 225 ? -7.095 -2.075 -5.937 1.00 62.97 225 ILE A O 1
ATOM 1768 N N . PRO A 1 226 ? -8.111 -2.179 -7.931 1.00 60.56 226 PRO A N 1
ATOM 1769 C CA . PRO A 1 226 ? -9.012 -3.242 -7.521 1.00 60.56 226 PRO A CA 1
ATOM 1770 C C . PRO A 1 226 ? -8.265 -4.582 -7.457 1.00 60.56 226 PRO A C 1
ATOM 1772 O O . PRO A 1 226 ? -7.424 -4.874 -8.304 1.00 60.56 226 PRO A O 1
ATOM 1775 N N . GLY A 1 227 ? -8.576 -5.411 -6.457 1.00 62.97 227 GLY A N 1
ATOM 1776 C CA . GLY A 1 227 ? -8.084 -6.791 -6.408 1.00 62.97 227 GLY A CA 1
ATOM 1777 C C . GLY A 1 227 ? -8.504 -7.583 -7.656 1.00 62.97 227 GLY A C 1
ATOM 1778 O O . GLY A 1 227 ? -9.614 -7.395 -8.158 1.00 62.97 227 GLY A O 1
ATOM 1779 N N . LEU A 1 228 ? -7.616 -8.457 -8.145 1.00 63.50 228 LEU A N 1
ATOM 1780 C CA . LEU A 1 228 ? -7.779 -9.244 -9.382 1.00 63.50 228 LEU A CA 1
ATOM 1781 C C . LEU A 1 228 ? -7.739 -10.765 -9.153 1.00 63.50 228 LEU A C 1
ATOM 1783 O O . LEU A 1 228 ? -7.427 -11.517 -10.066 1.00 63.50 228 LEU A O 1
ATOM 1787 N N . THR A 1 229 ? -8.010 -11.233 -7.935 1.00 61.44 229 THR A N 1
ATOM 1788 C CA . THR A 1 229 ? -8.197 -12.674 -7.677 1.00 61.44 229 THR A CA 1
ATOM 1789 C C . THR A 1 229 ? -9.623 -13.101 -8.028 1.00 61.44 229 THR A C 1
ATOM 1791 O O . THR A 1 229 ? -10.518 -12.264 -8.000 1.00 61.44 229 THR A O 1
ATOM 1794 N N . ASP A 1 230 ? -9.885 -14.390 -8.246 1.00 50.81 230 ASP A N 1
ATOM 1795 C CA . ASP A 1 230 ? -11.237 -14.902 -8.573 1.00 50.81 230 ASP A CA 1
ATOM 1796 C C . ASP A 1 230 ? -12.296 -14.581 -7.497 1.00 50.81 230 ASP A C 1
ATOM 1798 O O . ASP A 1 230 ? -13.486 -14.450 -7.761 1.00 50.81 230 ASP A O 1
ATOM 1802 N N . THR A 1 231 ? -11.856 -14.397 -6.252 1.00 59.91 231 THR A N 1
ATOM 1803 C CA . THR A 1 231 ? -12.693 -13.978 -5.116 1.00 59.91 231 THR A CA 1
ATOM 1804 C C . THR A 1 231 ? -12.775 -12.461 -4.937 1.00 59.91 231 THR A C 1
ATOM 1806 O O . THR A 1 231 ? -13.425 -11.971 -4.012 1.00 59.91 231 THR A O 1
ATOM 1809 N N . SER A 1 232 ? -12.083 -11.697 -5.781 1.00 68.44 232 SER A N 1
ATOM 1810 C CA . SER A 1 232 ? -12.126 -10.244 -5.763 1.00 68.44 232 SER A CA 1
ATOM 1811 C C . SER A 1 232 ? -13.400 -9.744 -6.428 1.00 68.44 232 SER A C 1
ATOM 1813 O O . SER A 1 232 ? -13.938 -10.310 -7.374 1.00 68.44 232 SER A O 1
ATOM 1815 N N . LEU A 1 233 ? -13.873 -8.610 -5.942 1.00 75.62 233 LEU A N 1
ATOM 1816 C CA . LEU A 1 233 ? -15.202 -8.131 -6.292 1.00 75.62 233 LEU A CA 1
ATOM 1817 C C . LEU A 1 233 ? -15.260 -7.398 -7.644 1.00 75.62 233 LEU A C 1
ATOM 1819 O O . LEU A 1 233 ? -16.345 -7.208 -8.1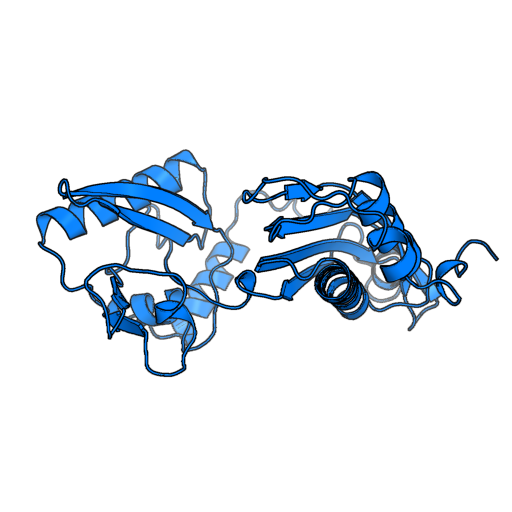83 1.00 75.62 233 LEU A O 1
ATOM 1823 N N . LEU A 1 234 ? -14.111 -6.999 -8.208 1.00 80.00 234 LEU A N 1
ATOM 1824 C CA . LEU A 1 234 ? -14.054 -6.539 -9.598 1.00 80.00 234 LEU A CA 1
ATOM 1825 C C . LEU A 1 234 ? -14.260 -7.713 -10.575 1.00 80.00 234 LEU A C 1
ATOM 1827 O O . LEU A 1 234 ? -15.114 -7.569 -11.439 1.00 80.00 234 LEU A O 1
ATOM 1831 N N . PRO A 1 235 ? -13.563 -8.854 -10.458 1.00 78.00 235 PRO A N 1
ATOM 1832 C CA . PRO A 1 235 ? -13.888 -10.047 -11.242 1.00 78.00 235 PRO A CA 1
ATOM 1833 C C . PRO A 1 235 ? -15.345 -10.503 -11.101 1.00 78.00 235 PRO A C 1
ATOM 1835 O O . PRO A 1 235 ? -16.018 -10.651 -12.114 1.00 78.00 235 PRO A O 1
ATOM 1838 N N . GLN A 1 236 ? -15.881 -10.595 -9.879 1.00 80.12 236 GLN A N 1
ATOM 1839 C CA . GLN A 1 236 ? -17.266 -11.053 -9.657 1.00 80.12 236 GLN A CA 1
ATOM 1840 C C . GLN A 1 236 ? -18.320 -10.174 -10.336 1.00 80.12 236 GLN A C 1
ATOM 1842 O O . GLN A 1 236 ? -19.218 -10.667 -11.011 1.00 80.12 236 GLN A O 1
ATOM 1847 N N . ALA A 1 237 ? -18.219 -8.854 -10.189 1.00 83.31 237 ALA A N 1
ATOM 1848 C CA . ALA A 1 237 ? -19.198 -7.975 -10.811 1.00 83.31 237 ALA A CA 1
ATOM 1849 C C . ALA A 1 237 ? -18.962 -7.799 -12.324 1.00 83.31 237 ALA A C 1
ATOM 1851 O O . ALA A 1 237 ? -19.860 -7.371 -13.042 1.00 83.31 237 ALA A O 1
ATOM 1852 N N . ALA A 1 238 ? -17.770 -8.137 -12.834 1.00 83.19 238 ALA A N 1
ATOM 1853 C CA . ALA A 1 238 ? -17.503 -8.197 -14.269 1.00 83.19 238 ALA A CA 1
ATOM 1854 C C . ALA A 1 238 ? -18.160 -9.450 -14.859 1.00 83.19 238 ALA A C 1
ATOM 1856 O O . ALA A 1 238 ? -18.877 -9.349 -15.851 1.00 83.19 238 ALA A O 1
ATOM 1857 N N . GLU A 1 239 ? -18.022 -10.589 -14.184 1.00 83.69 239 GLU A N 1
ATOM 1858 C CA . GLU A 1 239 ? -18.696 -11.838 -14.529 1.00 83.69 239 GLU A CA 1
ATOM 1859 C C . GLU A 1 239 ? -20.223 -11.677 -14.522 1.00 83.69 239 GLU A C 1
ATOM 1861 O O . GLU A 1 239 ? -20.877 -12.020 -15.505 1.00 83.69 239 GLU A O 1
ATOM 1866 N N . ALA A 1 240 ? -20.790 -11.037 -13.492 1.00 84.44 240 ALA A N 1
ATOM 1867 C CA . ALA A 1 240 ? -22.220 -10.717 -13.437 1.00 84.44 240 ALA A CA 1
ATOM 1868 C C . ALA A 1 240 ? -22.682 -9.771 -14.565 1.00 84.44 240 ALA A C 1
ATOM 1870 O O . ALA A 1 240 ? -23.860 -9.744 -14.918 1.00 84.44 240 ALA A O 1
ATOM 1871 N N . ALA A 1 241 ? -21.761 -8.999 -15.149 1.00 83.56 241 ALA A N 1
ATOM 1872 C CA . ALA A 1 241 ? -22.008 -8.167 -16.324 1.00 83.56 241 ALA A CA 1
ATOM 1873 C C . ALA A 1 241 ? -21.746 -8.893 -17.658 1.00 83.56 241 ALA A C 1
ATOM 1875 O O . ALA A 1 241 ? -21.823 -8.264 -18.715 1.00 83.56 241 ALA A O 1
ATOM 1876 N N . GLY A 1 242 ? -21.418 -10.188 -17.624 1.00 83.31 242 GLY A N 1
ATOM 1877 C CA . GLY A 1 242 ? -21.084 -10.986 -18.802 1.00 83.31 242 GLY A CA 1
ATOM 1878 C C . GLY A 1 242 ? -19.689 -10.712 -19.371 1.00 83.31 242 GLY A C 1
ATOM 1879 O O . GLY A 1 242 ? -19.467 -10.946 -20.557 1.00 83.31 242 GLY A O 1
ATOM 1880 N N . ILE A 1 243 ? -18.760 -10.193 -18.563 1.00 78.19 243 ILE A N 1
ATOM 1881 C CA . ILE A 1 243 ? -17.367 -9.921 -18.940 1.00 78.19 243 ILE A CA 1
ATOM 1882 C C . ILE A 1 243 ? -16.476 -11.003 -18.306 1.00 78.19 243 ILE A C 1
ATOM 1884 O O . ILE A 1 243 ? -16.251 -10.957 -17.094 1.00 78.19 243 ILE A O 1
ATOM 1888 N N . PRO A 1 244 ? -15.948 -11.962 -19.091 1.00 75.31 244 PRO A N 1
ATOM 1889 C CA . PRO A 1 244 ? -15.010 -12.967 -18.592 1.00 75.31 244 PRO A CA 1
ATOM 1890 C C . PRO A 1 244 ? -13.735 -12.334 -18.029 1.00 75.31 244 PRO A C 1
ATOM 1892 O O . PRO A 1 244 ? -13.337 -11.244 -18.451 1.00 75.31 244 PRO A O 1
ATOM 1895 N N . PHE A 1 245 ? -13.060 -13.030 -17.114 1.00 74.50 245 PHE A N 1
ATOM 1896 C CA . PHE A 1 245 ? -11.857 -12.520 -16.452 1.00 74.50 245 PHE A CA 1
ATOM 1897 C C . PHE A 1 245 ? -10.737 -12.163 -17.442 1.00 74.50 245 PHE A C 1
ATOM 1899 O O . PHE A 1 245 ? -10.094 -11.123 -17.310 1.00 74.50 245 PHE A O 1
ATOM 1906 N N . GLU A 1 246 ? -10.540 -12.968 -18.481 1.00 66.00 246 GLU A N 1
ATOM 1907 C CA . GLU A 1 246 ? -9.540 -12.721 -19.521 1.00 66.00 246 GLU A CA 1
ATOM 1908 C C . GLU A 1 246 ? -9.844 -11.421 -20.273 1.00 66.00 246 GLU A C 1
ATOM 1910 O O . GLU A 1 246 ? -8.954 -10.597 -20.481 1.00 66.00 246 GLU A O 1
ATOM 1915 N N . GLN A 1 247 ? -11.121 -11.194 -20.600 1.00 66.00 247 GLN A N 1
ATOM 1916 C CA . GLN A 1 247 ? -11.571 -9.972 -21.263 1.00 66.00 247 GLN A CA 1
ATOM 1917 C C . GLN A 1 247 ? -11.481 -8.757 -20.330 1.00 66.00 247 GLN A C 1
ATOM 1919 O O . GLN A 1 247 ? -11.200 -7.642 -20.770 1.00 66.00 247 GLN A O 1
ATOM 1924 N N . LEU A 1 248 ? -11.716 -8.948 -19.031 1.00 71.81 248 LEU A N 1
ATOM 1925 C CA . LEU A 1 248 ? -11.509 -7.918 -18.021 1.00 71.81 248 LEU A CA 1
ATOM 192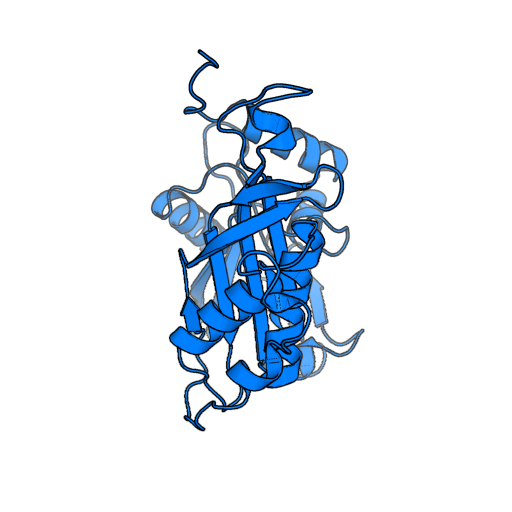6 C C . LEU A 1 248 ? -10.036 -7.480 -17.990 1.00 71.81 248 LEU A C 1
ATOM 1928 O O . LEU A 1 248 ? -9.762 -6.281 -18.040 1.00 71.81 248 LEU A O 1
ATOM 1932 N N . VAL A 1 249 ? -9.098 -8.431 -17.953 1.00 70.44 249 VAL A N 1
ATOM 1933 C CA . VAL A 1 249 ? -7.653 -8.153 -17.967 1.00 70.44 249 VAL A CA 1
ATOM 1934 C C . VAL A 1 249 ? -7.228 -7.474 -19.271 1.00 70.44 249 VAL A C 1
ATOM 1936 O O . VAL A 1 249 ? -6.494 -6.489 -19.229 1.00 70.44 249 VAL A O 1
ATOM 1939 N N . GLU A 1 250 ? -7.723 -7.938 -20.419 1.00 62.78 250 GLU A N 1
ATOM 1940 C CA . GLU A 1 250 ? -7.464 -7.322 -21.727 1.00 62.78 250 GLU A CA 1
ATOM 1941 C C . GLU A 1 250 ? -7.896 -5.846 -21.747 1.00 62.78 250 GLU A C 1
ATOM 1943 O O . GLU A 1 250 ? -7.084 -4.963 -22.024 1.00 62.78 250 GLU A O 1
ATOM 1948 N N . ARG A 1 251 ? -9.121 -5.543 -21.293 1.00 69.31 251 ARG A N 1
ATOM 1949 C CA . ARG A 1 251 ? -9.621 -4.160 -21.174 1.00 69.31 251 ARG A CA 1
ATOM 1950 C C . ARG A 1 251 ? -8.771 -3.304 -20.229 1.00 69.31 251 ARG A C 1
ATOM 1952 O O . ARG A 1 251 ? -8.597 -2.109 -20.473 1.00 69.31 251 ARG A O 1
ATOM 1959 N N . MET A 1 252 ? -8.259 -3.873 -19.133 1.00 72.00 252 MET A N 1
ATOM 1960 C CA . MET A 1 252 ? -7.354 -3.159 -18.221 1.00 72.00 252 MET A CA 1
ATOM 1961 C C . MET A 1 252 ? -6.060 -2.749 -18.925 1.00 72.00 252 MET A C 1
ATOM 1963 O O . MET A 1 252 ? -5.613 -1.610 -18.764 1.00 72.00 252 MET A O 1
ATOM 1967 N N . LEU A 1 253 ? -5.478 -3.663 -19.704 1.00 61.06 253 LEU A N 1
ATOM 1968 C CA . LEU A 1 253 ? -4.256 -3.425 -20.467 1.00 61.06 253 LEU A CA 1
ATOM 1969 C C . LEU A 1 253 ? -4.484 -2.392 -21.576 1.00 61.06 253 LEU A C 1
ATOM 1971 O O . LEU A 1 253 ? -3.710 -1.441 -21.675 1.00 61.06 253 LEU A O 1
ATOM 1975 N N . ASP A 1 254 ? -5.577 -2.501 -22.330 1.00 64.19 254 ASP A N 1
ATOM 1976 C CA . ASP A 1 254 ? -5.924 -1.546 -23.389 1.00 64.19 254 ASP A CA 1
ATOM 1977 C C . ASP A 1 254 ? -6.099 -0.124 -22.847 1.00 64.19 254 ASP A C 1
ATOM 1979 O O . ASP A 1 254 ? -5.552 0.837 -23.392 1.00 64.19 254 ASP A O 1
ATOM 1983 N N . LEU A 1 255 ? -6.803 0.030 -21.721 1.00 67.19 255 LEU A N 1
ATOM 1984 C CA . LEU A 1 255 ? -6.957 1.334 -21.074 1.00 67.19 255 LEU A CA 1
ATOM 1985 C C . LEU A 1 255 ? -5.622 1.877 -20.564 1.00 67.19 255 LEU A C 1
ATOM 1987 O O . LEU A 1 255 ? -5.388 3.083 -20.659 1.00 67.19 255 LEU A O 1
ATOM 1991 N N . ALA A 1 256 ? -4.747 1.023 -20.030 1.00 64.38 256 ALA A N 1
ATOM 1992 C CA . ALA A 1 256 ? -3.413 1.439 -19.610 1.00 64.38 256 ALA A CA 1
ATOM 1993 C C . ALA A 1 256 ? -2.575 1.940 -20.801 1.00 64.38 256 ALA A C 1
ATOM 1995 O O . ALA A 1 256 ? -1.917 2.974 -20.680 1.00 64.38 256 ALA A O 1
ATOM 1996 N N . LEU A 1 257 ? -2.656 1.266 -21.954 1.00 57.81 257 LEU A N 1
ATOM 1997 C CA . LEU A 1 257 ? -1.970 1.647 -23.194 1.00 57.81 257 LEU A CA 1
ATOM 1998 C C . LEU A 1 257 ? -2.543 2.927 -23.825 1.00 57.81 257 LEU A C 1
ATOM 2000 O O . LEU A 1 257 ? -1.792 3.725 -24.381 1.00 57.81 257 LEU A O 1
ATOM 2004 N N . ALA A 1 258 ? -3.852 3.156 -23.708 1.00 63.91 258 ALA A N 1
ATOM 2005 C CA . ALA A 1 258 ? -4.546 4.307 -24.291 1.00 63.91 258 ALA A CA 1
ATOM 2006 C C . ALA A 1 258 ? -4.478 5.595 -23.443 1.00 63.91 258 ALA A C 1
ATOM 2008 O O . ALA A 1 258 ? -5.099 6.601 -23.799 1.00 63.91 258 ALA A O 1
ATOM 2009 N N . ARG A 1 259 ? -3.771 5.590 -22.304 1.00 59.66 259 ARG A N 1
ATOM 2010 C CA . ARG A 1 259 ? -3.752 6.714 -21.356 1.00 59.66 259 ARG A CA 1
ATOM 2011 C C . ARG A 1 259 ? -3.117 7.966 -21.991 1.00 59.66 259 ARG A C 1
ATOM 2013 O O . ARG A 1 259 ? -1.920 7.953 -22.282 1.00 59.66 259 ARG A O 1
ATOM 2020 N N . PRO A 1 260 ? -3.856 9.082 -22.157 1.00 53.91 260 PRO A N 1
ATOM 2021 C CA . PRO A 1 260 ? -3.275 10.322 -22.660 1.00 53.91 260 PRO A CA 1
ATOM 2022 C C . PRO A 1 260 ? -2.325 10.887 -21.600 1.00 53.91 260 PRO A C 1
ATOM 2024 O O . PRO A 1 260 ? -2.761 11.217 -20.497 1.00 53.91 260 PRO A O 1
ATOM 2027 N N . GLY A 1 261 ? -1.030 10.968 -21.915 1.00 51.81 261 GLY A N 1
ATOM 2028 C CA . GLY A 1 261 ? -0.029 11.565 -21.026 1.00 51.81 261 GLY A CA 1
ATOM 2029 C C . GLY A 1 261 ? 1.254 10.768 -20.803 1.00 51.81 261 GLY A C 1
ATOM 2030 O O . GLY A 1 261 ? 2.090 11.235 -20.037 1.00 51.81 261 GLY A O 1
ATOM 2031 N N . THR A 1 262 ? 1.474 9.624 -21.457 1.00 40.16 262 THR A N 1
ATOM 2032 C CA . THR A 1 262 ? 2.839 9.078 -21.534 1.00 40.16 262 THR A CA 1
ATOM 2033 C C . THR A 1 262 ? 3.648 10.006 -22.447 1.00 40.16 262 THR A C 1
ATOM 2035 O O . THR A 1 262 ? 3.282 10.133 -23.620 1.00 40.16 262 THR A O 1
ATOM 2038 N N . PRO A 1 263 ? 4.709 10.694 -21.977 1.00 33.38 263 PRO A N 1
ATOM 2039 C CA . PRO A 1 263 ? 5.629 11.346 -22.897 1.00 33.38 263 PRO A CA 1
ATOM 2040 C C . PRO A 1 263 ? 6.131 10.270 -23.858 1.00 33.38 263 PRO A C 1
ATOM 2042 O O . PRO A 1 263 ? 6.488 9.172 -23.419 1.00 33.38 263 PRO A O 1
ATOM 2045 N N . ALA A 1 264 ? 6.135 10.562 -25.160 1.00 33.69 264 ALA A N 1
ATOM 2046 C CA . ALA A 1 264 ? 6.868 9.728 -26.098 1.00 33.69 264 ALA A CA 1
ATOM 2047 C C . ALA A 1 264 ? 8.295 9.552 -25.548 1.00 33.69 264 ALA A C 1
ATOM 2049 O O . ALA A 1 264 ? 8.858 10.533 -25.049 1.00 33.69 264 ALA A O 1
ATOM 2050 N N . PRO A 1 265 ? 8.866 8.337 -25.577 1.00 38.53 265 PRO A N 1
ATOM 2051 C CA . PRO A 1 265 ? 10.257 8.169 -25.196 1.00 38.53 265 PRO A CA 1
ATOM 2052 C C . PRO A 1 265 ? 11.094 9.073 -26.106 1.00 38.53 265 PRO A C 1
ATOM 2054 O O . PRO A 1 265 ? 11.082 8.893 -27.325 1.00 38.53 265 PRO A O 1
ATOM 2057 N N . VAL A 1 266 ? 11.735 10.082 -25.511 1.00 42.88 266 VAL A N 1
ATOM 2058 C CA . VAL A 1 266 ? 12.771 10.886 -26.170 1.00 42.88 266 VAL A CA 1
ATOM 2059 C C . VAL A 1 266 ? 14.036 10.045 -26.263 1.00 42.88 266 VAL A C 1
ATOM 2061 O O . VAL A 1 266 ? 14.374 9.396 -25.246 1.00 42.88 266 VAL A O 1
#

Solvent-accessible surface area (backbone atoms only — not comparable to full-atom values): 14910 Å² total; per-residue (Å²): 110,79,69,48,59,15,74,88,47,66,42,39,70,55,42,58,75,43,48,80,42,93,55,68,60,75,48,76,49,70,75,41,74,50,61,31,28,30,61,92,75,72,33,51,30,37,40,34,35,30,43,36,35,27,31,60,47,40,44,64,58,71,76,28,56,57,48,29,49,49,28,60,30,15,26,76,38,54,70,64,56,50,34,39,50,51,33,49,39,49,42,74,44,50,59,29,52,18,27,41,24,41,38,40,29,39,43,41,63,39,34,81,35,89,80,49,48,69,92,52,66,52,75,40,71,21,66,36,55,56,66,68,63,84,87,47,38,59,45,59,62,83,101,48,79,46,69,62,55,51,68,36,81,42,45,71,86,50,104,56,86,52,78,74,42,71,71,51,94,85,27,58,46,79,37,67,62,34,96,58,59,67,70,58,51,50,50,50,38,49,51,44,41,49,51,40,59,76,68,65,64,69,58,50,30,21,49,38,68,47,75,43,98,86,74,46,78,41,82,74,52,73,40,72,74,66,57,83,47,88,87,20,37,36,44,48,27,31,44,68,66,75,37,52,65,70,58,50,53,50,53,53,50,51,44,62,73,66,49,90,78,71,75,75,89,128

Secondary structure (DSSP, 8-state):
-GGGTTTT--HHHHHS--EE----SPEEEEEEEEEEEETTT--EEEEEEEEEEE-SSEE--HHHHHHHHHHHHSSEE-HHHHHHHHHHHHHHHH--SEEEEEEEEEEHHHHTSTT--TT-EEEEEEEEEGGGS-------BTTB--PPPP-EEEESS-SS--SGGGTSTTSEEEESS----HHHHHHHHHHHHHHHHHTT--SS-EEEEEE-TTS-EEEEEEESS---STTSHHHHHHHTTT--HHHHHHHHHHHHHT-TTPPP--

Radius of gyration: 21.24 Å; Cα contacts (8 Å, |Δi|>4): 503; chains: 1; bounding box: 64×33×50 Å

Sequence (266 aa):
GELFSGLQRDPREVLSTGFQESHREMVILKNIPFYSLCEHHFLPFHGQAHVGYVPDGRIVGASKIARAVDILARRPQMQERLTGQIADAITESLSPDGVAVVMEAEHLCMTMRGVRKPGTTLITSAIRGAFRRRAARQVKIDGEARALPTVEVLPKEEYFFDFESRYEIGKTEYVCPADLPDDTAEQASRLAIETYRLLGCYGFARVDMILGRDGRLQVLEAQAIPGLTDTSLLPQAAEAAGIPFEQLVERMLDLALARPGTPAPV

Nearest PDB structures (foldseek):
  1wm9-assembly1_A  TM=9.673E-01  e=5.632E-18  Thermus thermophilus HB8
  7alb-assembly2_N  TM=9.655E-01  e=2.841E-17  Homo sapiens
  7alb-assembly1_J  TM=9.653E-01  e=3.189E-17  Homo sapiens
  7alb-assembly1_G  TM=9.671E-01  e=8.042E-17  Homo sapiens
  6z80-assembly1_A  TM=9.595E-01  e=2.276E-16  Homo sapiens

Mean predicted aligned error: 15.93 Å

pLDDT: mean 75.44, std 18.09, range [26.25, 98.31]